Protein AF-0000000084918294 (afdb_homodimer)

Secondary structure (DSSP, 8-state):
---PEEEEEEEEE---TT----HHHHHHHHHHHHHHHHHHHHTT-EEEEEEEEEEEEEE-TT--EEES---BTTBEEEEEEEEEESSHHHHHHHHTT-HHHHTT-EEEEEEEE----/---PEEEEEEEEE---TT----HHHHHHHHHHHHHHHHHHHHTT-EEEEEEEEEEEEEE-TT--EEES---BTTBEEEEEEEEEESSHHHHHHHHTT-HHHHTT-EEEEEEEE----

Sequence (234 aa):
MKAELKFMMIFSFSPNPEYQPTKKEMEQMQQEWGSFIGNIAIKEKLDSTHQLGFDGKQIAPDLSIADGILVSENKTISGNMIVKANSLNEAVEMAKDSPILKMGGSVEVRNIIPMENMKAELKFMMIFSFSPNPEYQPTKKEMEQMQQEWGSFIGNIAIKEKLDSTHQLGFDGKQIAPDLSIADGILVSENKTISGNMIVKANSLNEAVEMAKDSPILKMGGSVEVRNIIPMEN

InterPro domains:
  IPR011008 Dimeric alpha-beta barrel [SSF54909] (5-116)

Nearest PDB structures (foldseek):
  1s7i-assembly1_A-2  TM=8.145E-01  e=5.705E-07  Pseudomonas aeruginosa
  3l7p-assembly1_E  TM=4.984E-01  e=3.582E-02  Streptococcus mutans
  2n2t-assembly1_A  TM=3.769E-01  e=5.479E-02  synthetic construct
  2xg8-assembly1_C  TM=4.432E-01  e=1.005E-01  Synechococcus elongatus PCC 7942 = FACHB-805
  2y9j-assembly1_Y  TM=4.856E-01  e=5.869E+00  Salmonella enterica subsp. enterica serovar Typhimurium

Foldseek 3Di:
DQPWFKKKKWKKDQDDPVDDDDPVRVVVLVVLQCVLQVVQVVVVFFDDKDFDDFWDWDQDPVRDIDTTFDADPNMGTGIMTMTTDPDQVRVVVSCVSHCSVVVVIDIDMGGDDDPDD/DQPWFKKKKWKKDQDDPVDDDDPVRVVVLCVLQCVLQVVQVVVVFFDDWDFDDFWDWDQDPVRDIDTTFDADPRMGTGIMTMTTDPDQVRVVVSCVSHCSVVVVIDIDMGGDDDDDD

Solvent-accessible surface area (backbone atoms only — not comparable to full-atom values): 12792 Å² total; per-residue (Å²): 127,80,79,69,40,52,32,36,40,39,34,33,33,61,84,53,92,86,61,72,79,48,74,69,56,49,52,50,48,50,51,46,47,48,50,49,53,44,58,38,41,76,71,68,23,54,73,48,74,48,40,44,50,78,52,27,33,33,35,41,47,86,68,48,74,45,84,38,64,70,70,56,94,68,24,29,72,45,33,39,34,35,33,49,26,89,40,70,66,54,46,48,59,60,53,73,66,40,58,51,28,81,73,64,10,32,38,39,38,30,36,50,49,79,75,80,129,126,82,79,68,40,52,32,37,38,39,34,31,31,60,82,52,91,86,60,73,79,48,74,67,54,47,52,51,50,50,49,48,48,48,50,48,52,46,58,39,41,76,70,69,24,55,74,47,73,48,39,45,50,75,53,27,34,32,34,42,50,87,66,48,74,43,84,38,64,71,70,58,95,67,24,30,74,46,32,39,34,34,32,49,27,89,40,72,65,55,46,48,59,59,54,71,64,41,56,49,28,80,72,63,10,34,38,38,36,30,39,50,50,80,75,81,127

pLDDT: mean 94.56, std 9.51, range [39.78, 98.94]

Structure (mmCIF, N/CA/C/O backbone):
data_AF-0000000084918294-model_v1
#
loop_
_entity.id
_entity.type
_entity.pdbx_description
1 polymer 'YCII-related protein'
#
loop_
_atom_site.group_PDB
_atom_site.id
_atom_site.type_symbol
_atom_site.label_atom_id
_atom_site.label_alt_id
_atom_site.label_comp_id
_atom_site.label_asym_id
_atom_site.label_entity_id
_atom_site.label_seq_id
_atom_site.pdbx_PDB_ins_code
_atom_site.Cartn_x
_atom_site.Cartn_y
_atom_site.Cartn_z
_atom_site.occupancy
_atom_site.B_iso_or_equiv
_atom_site.auth_seq_id
_atom_site.auth_comp_id
_atom_site.auth_asym_id
_atom_site.auth_atom_id
_atom_site.pdbx_PDB_model_num
ATOM 1 N N . MET A 1 1 ? 11.172 23.844 -13.43 1 39.84 1 MET A N 1
ATOM 2 C CA . MET A 1 1 ? 10.117 23.297 -12.586 1 39.84 1 MET A CA 1
ATOM 3 C C . MET A 1 1 ? 10.602 22.047 -11.859 1 39.84 1 MET A C 1
ATOM 5 O O . MET A 1 1 ? 11.164 21.141 -12.484 1 39.84 1 MET A O 1
ATOM 9 N N . LYS A 1 2 ? 11.016 22.172 -10.648 1 55.38 2 LYS A N 1
ATOM 10 C CA . LYS A 1 2 ? 11.68 21.062 -9.969 1 55.38 2 LYS A CA 1
ATOM 11 C C . LYS A 1 2 ? 10.859 19.781 -10.094 1 55.38 2 LYS A C 1
ATOM 13 O O . LYS A 1 2 ? 9.633 19.812 -10.07 1 55.38 2 LYS A O 1
ATOM 18 N N . ALA A 1 3 ? 11.227 18.812 -10.742 1 62.38 3 ALA A N 1
ATOM 19 C CA . ALA A 1 3 ? 10.547 17.547 -11 1 62.38 3 ALA A CA 1
ATOM 20 C C . ALA A 1 3 ? 9.875 17.016 -9.742 1 62.38 3 ALA A C 1
ATOM 22 O O . ALA A 1 3 ? 10.516 16.859 -8.695 1 62.38 3 ALA A O 1
ATOM 23 N N . GLU A 1 4 ? 8.5 17.234 -9.688 1 83.31 4 GLU A N 1
ATOM 24 C CA . GLU A 1 4 ? 7.789 16.766 -8.5 1 83.31 4 GLU A CA 1
ATOM 25 C C . GLU A 1 4 ? 7.973 15.273 -8.289 1 83.31 4 GLU A C 1
ATOM 27 O O . GLU A 1 4 ? 8.016 14.508 -9.258 1 83.31 4 GLU A O 1
ATOM 32 N N . LEU A 1 5 ? 8.445 14.914 -7.082 1 95.44 5 LEU A N 1
ATOM 33 C CA . LEU A 1 5 ? 8.609 13.531 -6.633 1 95.44 5 LEU A CA 1
ATOM 34 C C . LEU A 1 5 ? 7.277 12.938 -6.191 1 95.44 5 LEU A C 1
ATOM 36 O O . LEU A 1 5 ? 6.352 13.672 -5.84 1 95.44 5 LEU A O 1
ATOM 40 N N . LYS A 1 6 ? 7.199 11.711 -6.336 1 97.81 6 LYS A N 1
ATOM 41 C CA . LYS A 1 6 ? 6.004 11.031 -5.848 1 97.81 6 LYS A CA 1
ATOM 42 C C . LYS A 1 6 ? 6.289 10.297 -4.535 1 97.81 6 LYS A C 1
ATOM 44 O O . LYS A 1 6 ? 7.379 9.758 -4.348 1 97.81 6 LYS A O 1
ATOM 49 N N . PHE A 1 7 ? 5.32 10.312 -3.623 1 98.75 7 PHE A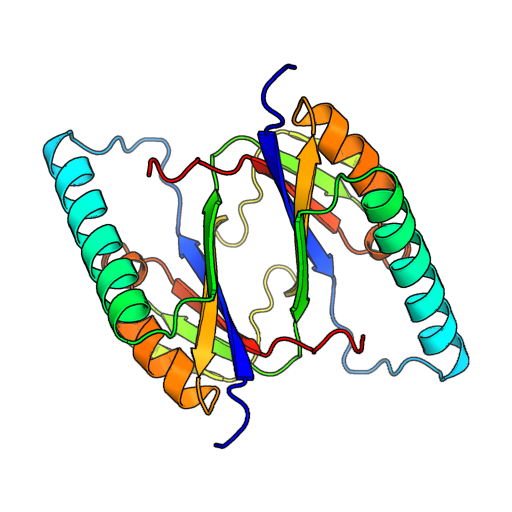 N 1
ATOM 50 C CA . PHE A 1 7 ? 5.367 9.625 -2.34 1 98.75 7 PHE A CA 1
ATOM 51 C C . PHE A 1 7 ? 4.09 8.812 -2.115 1 98.75 7 PHE A C 1
ATOM 53 O O . PHE A 1 7 ? 3.025 9.18 -2.615 1 98.75 7 PHE A O 1
ATOM 60 N N . MET A 1 8 ? 4.242 7.77 -1.397 1 98.94 8 MET A N 1
ATOM 61 C CA . MET A 1 8 ? 3.07 6.984 -1.021 1 98.94 8 MET A CA 1
ATOM 62 C C . MET A 1 8 ? 2.705 7.219 0.441 1 98.94 8 MET A C 1
ATOM 64 O O . MET A 1 8 ? 3.578 7.211 1.312 1 98.94 8 MET A O 1
ATOM 68 N N . MET A 1 9 ? 1.476 7.473 0.727 1 98.94 9 MET A N 1
ATOM 69 C CA . MET A 1 9 ? 0.879 7.398 2.059 1 98.94 9 MET A CA 1
ATOM 70 C C . MET A 1 9 ? 0.159 6.07 2.26 1 98.94 9 MET A C 1
ATOM 72 O O . MET A 1 9 ? -0.681 5.684 1.445 1 98.94 9 MET A O 1
ATOM 76 N N . ILE A 1 10 ? 0.533 5.363 3.234 1 98.88 10 ILE A N 1
ATOM 77 C CA . ILE A 1 10 ? -0.133 4.121 3.613 1 98.88 10 ILE A CA 1
ATOM 78 C C . ILE A 1 10 ? -0.959 4.344 4.879 1 98.88 10 ILE A C 1
ATOM 80 O O . ILE A 1 10 ? -0.426 4.762 5.91 1 98.88 10 ILE A O 1
ATOM 84 N N . PHE A 1 11 ? -2.238 4.09 4.809 1 98.75 11 PHE A N 1
ATOM 85 C CA . PHE A 1 11 ? -3.154 4.32 5.922 1 98.75 11 PHE A CA 1
ATOM 86 C C . PHE A 1 11 ? -3.459 3.018 6.648 1 98.75 11 PHE A C 1
ATOM 88 O O . PHE A 1 11 ? -3.844 2.025 6.027 1 98.75 11 PHE A O 1
ATOM 95 N N . SER A 1 12 ? -3.273 3.018 7.926 1 98.31 12 SER A N 1
ATOM 96 C CA . SER A 1 12 ? -3.553 1.836 8.734 1 98.31 12 SER A CA 1
ATOM 97 C C . SER A 1 12 ? -4.465 2.174 9.914 1 98.31 12 SER A C 1
ATOM 99 O O . SER A 1 12 ? -4.477 3.312 10.391 1 98.31 12 SER A O 1
ATOM 101 N N . PHE A 1 13 ? -5.207 1.206 10.359 1 96.81 13 PHE A N 1
ATOM 102 C CA . PHE A 1 13 ? -6.102 1.381 11.5 1 96.81 13 PHE A CA 1
ATOM 103 C C . PHE A 1 13 ? -6.352 0.052 12.203 1 96.81 13 PHE A C 1
ATOM 105 O O . PHE A 1 13 ? -5.965 -1.005 11.695 1 96.81 13 PHE A O 1
ATOM 112 N N . SER A 1 14 ? -6.902 0.131 13.375 1 96 14 SER A N 1
ATOM 113 C CA . SER A 1 14 ? -7.305 -1.052 14.125 1 96 14 SER A CA 1
ATOM 114 C C . SER A 1 14 ? -8.766 -1.41 13.852 1 96 14 SER A C 1
ATOM 116 O O . SER A 1 14 ? -9.672 -0.69 14.266 1 96 14 SER A O 1
ATOM 118 N N . PRO A 1 15 ? -8.914 -2.496 13.141 1 92.94 15 PRO A N 1
ATOM 119 C CA . PRO A 1 15 ? -10.305 -2.869 12.875 1 92.94 15 PRO A CA 1
ATOM 120 C C . PRO A 1 15 ? -11.047 -3.316 14.133 1 92.94 15 PRO A C 1
ATOM 122 O O . PRO A 1 15 ? -10.453 -3.947 15.008 1 92.94 15 PRO A O 1
ATOM 125 N N . ASN A 1 16 ? -12.273 -2.939 14.305 1 90.62 16 ASN A N 1
ATOM 126 C CA . ASN A 1 16 ? -13.164 -3.381 15.367 1 90.62 16 ASN A CA 1
ATOM 127 C C . ASN A 1 16 ? -14.414 -4.062 14.805 1 90.62 16 ASN A C 1
ATOM 129 O O . ASN A 1 16 ? -15.375 -3.395 14.422 1 90.62 16 ASN A O 1
ATOM 133 N N . PRO A 1 17 ? -14.398 -5.332 14.781 1 83.94 17 PRO A N 1
ATOM 134 C CA . PRO A 1 17 ? -15.508 -6.062 14.164 1 83.94 17 PRO A CA 1
ATOM 135 C C . PRO A 1 17 ? -16.828 -5.863 14.914 1 83.94 17 PRO A C 1
ATOM 137 O O . PRO A 1 17 ? -17.906 -6.098 14.352 1 83.94 17 PRO A O 1
ATOM 140 N N . GLU A 1 18 ? -16.734 -5.496 16.094 1 89.94 18 GLU A N 1
ATOM 141 C CA . GLU A 1 18 ? -17.938 -5.328 16.891 1 89.94 18 GLU A CA 1
ATOM 142 C C . GLU A 1 18 ? -18.562 -3.951 16.688 1 89.94 18 GLU A C 1
ATOM 144 O O . GLU A 1 18 ? -19.688 -3.697 17.125 1 89.94 18 GLU A O 1
ATOM 149 N N . TYR A 1 19 ? -17.781 -3.188 16.062 1 87.88 19 TYR A N 1
ATOM 150 C CA . TYR A 1 19 ? -18.266 -1.818 15.891 1 87.88 19 TYR A CA 1
ATOM 151 C C . TYR A 1 19 ? -18.797 -1.604 14.477 1 87.88 19 TYR A C 1
ATOM 153 O O . TYR A 1 19 ? -18.109 -1.871 13.492 1 87.88 19 TYR A O 1
ATOM 161 N N . GLN A 1 20 ? -20.047 -1.204 14.445 1 88.56 20 GLN A N 1
ATOM 162 C CA . GLN A 1 20 ? -20.656 -0.784 13.188 1 88.56 20 GLN A CA 1
ATOM 163 C C . GLN A 1 20 ? -20.984 0.707 13.203 1 88.56 20 GLN A C 1
ATOM 165 O O . GLN A 1 20 ? -21.781 1.162 14.016 1 88.56 20 GLN A O 1
ATOM 170 N N . PRO A 1 21 ? -20.266 1.334 12.328 1 89.75 21 PRO A N 1
ATOM 171 C CA . PRO A 1 21 ? -20.562 2.768 12.328 1 89.75 21 PRO A CA 1
ATOM 172 C C . PRO A 1 21 ? -22.016 3.064 11.992 1 89.75 21 PRO A C 1
ATOM 174 O O . PRO A 1 21 ? -22.641 2.338 11.211 1 89.75 21 PRO A O 1
ATOM 177 N N . THR A 1 22 ? -22.516 4.164 12.602 1 93.75 22 THR A N 1
ATOM 178 C CA . THR A 1 22 ? -23.859 4.645 12.281 1 93.75 22 THR A CA 1
ATOM 179 C C . THR A 1 22 ? -23.875 5.332 10.914 1 93.75 22 THR A C 1
ATOM 181 O O . THR A 1 22 ? -22.828 5.629 10.352 1 93.75 22 THR A O 1
ATOM 184 N N . LYS A 1 23 ? -25.109 5.5 10.383 1 95.12 23 LYS A N 1
ATOM 185 C CA . LYS A 1 23 ? -25.25 6.23 9.133 1 95.12 23 LYS A CA 1
ATOM 186 C C . LYS A 1 23 ? -24.641 7.625 9.227 1 95.12 23 LYS A C 1
ATOM 188 O O . LYS A 1 23 ? -23.984 8.086 8.297 1 95.12 23 LYS A O 1
ATOM 193 N N . LYS A 1 24 ? -24.844 8.258 10.352 1 96.19 24 LYS A N 1
ATOM 194 C CA . LYS A 1 24 ? -24.297 9.594 10.578 1 96.19 24 LYS A CA 1
ATOM 195 C C . LYS A 1 24 ? -22.766 9.57 10.57 1 96.19 24 LYS A C 1
ATOM 197 O O . LYS A 1 24 ? -22.125 10.453 9.984 1 96.19 24 LYS A O 1
ATOM 202 N N . GLU A 1 25 ? -22.172 8.594 11.266 1 92.75 25 GLU A N 1
ATOM 203 C CA . GLU A 1 25 ? -20.719 8.453 11.312 1 92.75 25 GLU A CA 1
ATOM 204 C C . GLU A 1 25 ? -20.141 8.172 9.922 1 92.75 25 GLU A C 1
ATOM 206 O O . GLU A 1 25 ? -19.078 8.703 9.57 1 92.75 25 GLU A O 1
ATOM 211 N N . MET A 1 26 ? -20.875 7.367 9.234 1 93.19 26 MET A N 1
ATOM 212 C CA . MET A 1 26 ? -20.438 7.043 7.879 1 93.19 26 MET A CA 1
ATOM 213 C C . MET A 1 26 ? -20.453 8.281 6.996 1 93.19 26 MET A C 1
ATOM 215 O O . MET A 1 26 ? -19.516 8.508 6.223 1 93.19 26 MET A O 1
ATOM 219 N N . GLU A 1 27 ? -21.438 9.055 7.035 1 95.12 27 GLU A N 1
ATOM 220 C CA . GLU A 1 27 ? -21.531 10.297 6.273 1 95.12 27 GLU A CA 1
ATOM 221 C C . GLU A 1 27 ? -20.406 11.266 6.652 1 95.12 27 GLU A C 1
ATOM 223 O O . GLU A 1 27 ? -19.812 11.898 5.781 1 95.12 27 GLU A O 1
ATOM 228 N N . GLN A 1 28 ? -20.172 11.375 7.906 1 95.19 28 GLN A N 1
ATOM 229 C CA . GLN A 1 28 ? -19.109 12.258 8.383 1 95.19 28 GLN A CA 1
ATOM 230 C C . GLN A 1 28 ? -17.75 11.812 7.863 1 95.19 28 GLN A C 1
ATOM 232 O O . GLN A 1 28 ? -16.938 12.641 7.441 1 95.19 28 GLN A O 1
ATOM 237 N N . MET A 1 29 ? -17.547 10.531 7.945 1 94 29 MET A N 1
ATOM 238 C CA . MET A 1 29 ? -16.281 9.992 7.453 1 94 29 MET A CA 1
ATOM 239 C C . MET A 1 29 ? -16.125 10.258 5.961 1 94 29 MET A C 1
ATOM 241 O O . MET A 1 29 ? -15.039 10.648 5.508 1 94 29 MET A O 1
ATOM 245 N N . GLN A 1 30 ? -17.188 10.008 5.262 1 94.44 30 GLN A N 1
ATOM 246 C CA . GLN A 1 30 ? -17.156 10.273 3.826 1 94.44 30 GLN A CA 1
ATOM 247 C C . GLN A 1 30 ? -16.797 11.734 3.543 1 94.44 30 GLN A C 1
ATOM 249 O O . GLN A 1 30 ? -16 12.023 2.656 1 94.44 30 GLN A O 1
ATOM 254 N N . GLN A 1 31 ? -17.406 12.625 4.238 1 96.38 31 GLN A N 1
ATOM 255 C CA . GLN A 1 31 ? -17.141 14.055 4.059 1 96.38 31 GLN A CA 1
ATOM 256 C C . GLN A 1 31 ? -15.695 14.398 4.391 1 96.38 31 GLN A C 1
ATOM 258 O O . GLN A 1 31 ? -15.055 15.156 3.664 1 96.38 31 GLN A O 1
ATOM 263 N N . GLU A 1 32 ? -15.18 13.867 5.484 1 97.25 32 GLU A N 1
ATOM 264 C CA . GLU A 1 32 ? -13.812 14.148 5.91 1 97.25 32 GLU A CA 1
ATOM 265 C C . GLU A 1 32 ? -12.805 13.648 4.879 1 97.25 32 GLU A C 1
ATOM 267 O O . GLU A 1 32 ? -11.891 14.383 4.496 1 97.25 32 GLU A O 1
ATOM 272 N N . TRP A 1 33 ? -12.992 12.43 4.457 1 97.44 33 TRP A N 1
ATOM 273 C CA . TR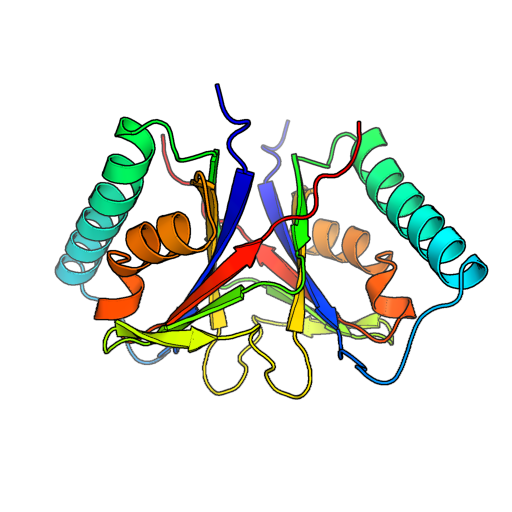P A 1 33 ? -12.086 11.883 3.447 1 97.44 33 TRP A CA 1
ATOM 274 C C . TRP A 1 33 ? -12.242 12.625 2.121 1 97.44 33 TRP A C 1
ATOM 276 O O . TRP A 1 33 ? -11.258 12.883 1.426 1 97.44 33 TRP A O 1
ATOM 286 N N . GLY A 1 34 ? -13.469 12.859 1.745 1 97.25 34 GLY A N 1
ATOM 287 C CA . GLY A 1 34 ? -13.711 13.648 0.547 1 97.25 34 GLY A CA 1
ATOM 288 C C . GLY A 1 34 ? -13 14.984 0.564 1 97.25 34 GLY A C 1
ATOM 289 O O . GLY A 1 34 ? -12.406 15.391 -0.435 1 97.25 34 GLY A O 1
ATOM 290 N N . SER A 1 35 ? -13.156 15.711 1.637 1 97.94 35 SER A N 1
ATOM 291 C CA . SER A 1 35 ? -12.5 17 1.79 1 97.94 35 SER A CA 1
ATOM 292 C C . SER A 1 35 ? -10.977 16.859 1.713 1 97.94 35 SER A C 1
ATOM 294 O O . SER A 1 35 ? -10.312 17.641 1.024 1 97.94 35 SER A O 1
ATOM 296 N N . PHE A 1 36 ? -10.445 15.906 2.41 1 98.5 36 PHE A N 1
ATOM 297 C CA . PHE A 1 36 ? -9.008 15.664 2.426 1 98.5 36 PHE A CA 1
ATOM 298 C C . PHE A 1 36 ? -8.484 15.398 1.018 1 98.5 36 PHE A C 1
ATOM 300 O O . PHE A 1 36 ? -7.559 16.062 0.556 1 98.5 36 PHE A O 1
ATOM 307 N N . ILE A 1 37 ? -9.102 14.453 0.324 1 98.12 37 ILE A N 1
ATOM 308 C CA . ILE A 1 37 ? -8.695 14.078 -1.024 1 98.12 37 ILE A CA 1
ATOM 309 C C . ILE A 1 37 ? -8.898 15.258 -1.974 1 98.12 37 ILE A C 1
ATOM 311 O O . ILE A 1 37 ? -8.039 15.547 -2.809 1 98.12 37 ILE A O 1
ATOM 315 N N . GLY A 1 38 ? -10.055 15.859 -1.82 1 97.81 38 GLY A N 1
ATOM 316 C CA . GLY A 1 38 ? -10.336 17.031 -2.639 1 97.81 38 GLY A CA 1
ATOM 317 C C . GLY A 1 38 ? -9.305 18.125 -2.492 1 97.81 38 GLY A C 1
ATOM 318 O O . GLY A 1 38 ? -8.898 18.734 -3.482 1 97.81 38 GLY A O 1
ATOM 319 N N . ASN A 1 39 ? -8.898 18.453 -1.301 1 98.25 39 ASN A N 1
ATOM 320 C CA . ASN A 1 39 ? -7.902 19.484 -1.039 1 98.25 39 ASN A CA 1
ATOM 321 C C . ASN A 1 39 ? -6.574 19.172 -1.717 1 98.25 39 ASN A C 1
ATOM 323 O O . ASN A 1 39 ? -5.902 20.062 -2.232 1 98.25 39 ASN A O 1
ATOM 327 N N . ILE A 1 40 ? -6.168 17.922 -1.701 1 98.31 40 ILE A N 1
ATOM 328 C CA . ILE A 1 40 ? -4.93 17.516 -2.357 1 98.31 40 ILE A CA 1
ATOM 329 C C . ILE A 1 40 ? -5.094 17.609 -3.871 1 98.31 40 ILE A C 1
ATOM 331 O O . ILE A 1 40 ? -4.184 18.062 -4.574 1 98.31 40 ILE A O 1
ATOM 335 N N . ALA A 1 41 ? -6.211 17.219 -4.34 1 97.88 41 ALA A N 1
ATOM 336 C CA . ALA A 1 41 ? -6.484 17.219 -5.777 1 97.88 41 ALA A CA 1
ATOM 337 C C . ALA A 1 41 ? -6.516 18.641 -6.332 1 97.88 41 ALA A C 1
ATOM 339 O O . ALA A 1 41 ? -5.984 18.906 -7.414 1 97.88 41 ALA A O 1
ATOM 340 N N . ILE A 1 42 ? -7.156 19.562 -5.645 1 97.75 42 ILE A N 1
ATOM 341 C CA . ILE A 1 42 ? -7.289 20.938 -6.105 1 97.75 42 ILE A CA 1
ATOM 342 C C . ILE A 1 42 ? -5.91 21.578 -6.234 1 97.75 42 ILE A C 1
ATOM 344 O O . ILE A 1 42 ? -5.684 22.406 -7.121 1 97.75 42 ILE A O 1
ATOM 348 N N . LYS A 1 43 ? -4.973 21.156 -5.422 1 97.62 43 LYS A N 1
ATOM 349 C CA . LYS A 1 43 ? -3.598 21.641 -5.477 1 97.62 43 LYS A CA 1
ATOM 350 C C . LYS A 1 43 ? -2.799 20.906 -6.555 1 97.62 43 LYS A C 1
ATOM 352 O O . LYS A 1 43 ? -1.594 21.125 -6.695 1 97.62 43 LYS A O 1
ATOM 357 N N . GLU A 1 44 ? -3.453 19.938 -7.223 1 97.5 44 GLU A N 1
ATOM 358 C CA . GLU A 1 44 ? -2.869 19.156 -8.305 1 97.5 44 GLU A CA 1
ATOM 359 C C . GLU A 1 44 ? -1.742 18.266 -7.785 1 97.5 44 GLU A C 1
ATOM 361 O O . GLU A 1 44 ? -0.749 18.047 -8.484 1 97.5 44 GLU A O 1
ATOM 366 N N . LYS A 1 45 ? -1.933 17.828 -6.605 1 98.25 45 LYS A N 1
ATOM 367 C CA . LYS A 1 45 ? -0.878 17.016 -5.996 1 98.25 45 LYS A CA 1
ATOM 368 C C . LYS A 1 45 ? -1.32 15.57 -5.824 1 98.25 45 LYS A C 1
ATOM 370 O O . LYS A 1 45 ? -0.56 14.742 -5.324 1 98.25 45 LYS A O 1
ATOM 375 N N . LEU A 1 46 ? -2.51 15.266 -6.18 1 98.44 46 LEU A N 1
ATOM 376 C CA . LEU A 1 46 ? -2.996 13.891 -6.098 1 98.44 46 LEU A CA 1
ATOM 377 C C . LEU A 1 46 ? -2.658 13.117 -7.367 1 98.44 46 LEU A C 1
ATOM 379 O O . LEU A 1 46 ? -3.014 13.547 -8.469 1 98.44 46 LEU A O 1
ATOM 383 N N . ASP A 1 47 ? -1.933 12.062 -7.219 1 97.44 47 ASP A N 1
ATOM 384 C CA . ASP A 1 47 ? -1.683 11.18 -8.359 1 97.44 47 ASP A CA 1
ATOM 385 C C . ASP A 1 47 ? -2.721 10.062 -8.422 1 97.44 47 ASP A C 1
ATOM 387 O O . ASP A 1 47 ? -3.344 9.844 -9.469 1 97.44 47 ASP A O 1
ATOM 391 N N . SER A 1 48 ? -2.928 9.375 -7.324 1 97.25 48 SER A N 1
ATOM 392 C CA . SER A 1 48 ? -3.932 8.32 -7.242 1 97.25 48 SER A CA 1
ATOM 393 C C . SER A 1 48 ? -4.25 7.977 -5.793 1 97.25 48 SER A C 1
ATOM 395 O O . SER A 1 48 ? -3.496 8.328 -4.883 1 97.25 48 SER A O 1
ATOM 397 N N . THR A 1 49 ? -5.371 7.402 -5.59 1 98.19 49 THR A N 1
ATOM 398 C CA . THR A 1 49 ? -5.723 6.922 -4.262 1 98.19 49 THR A CA 1
ATOM 399 C C . THR A 1 49 ? -6.609 5.684 -4.348 1 98.19 49 THR A C 1
ATOM 401 O O . THR A 1 49 ? -7.398 5.543 -5.289 1 98.19 49 THR A O 1
ATOM 404 N N . HIS A 1 50 ? -6.441 4.777 -3.416 1 97.75 50 HIS A N 1
ATOM 405 C CA . HIS A 1 50 ? -7.168 3.516 -3.391 1 97.75 50 HIS A CA 1
ATOM 406 C C . HIS A 1 50 ? -7.68 3.203 -1.987 1 97.75 50 HIS A C 1
ATOM 408 O O . HIS A 1 50 ? -6.941 3.338 -1.009 1 97.75 50 HIS A O 1
ATOM 414 N N . GLN A 1 51 ? -8.898 2.877 -1.917 1 97.31 51 GLN A N 1
ATOM 415 C CA . GLN A 1 51 ? -9.492 2.342 -0.696 1 97.31 51 GLN A CA 1
ATOM 416 C C . GLN A 1 51 ? -9.617 0.822 -0.766 1 97.31 51 GLN A C 1
ATOM 418 O O . GLN A 1 51 ? -10.109 0.279 -1.757 1 97.31 51 GLN A O 1
ATOM 423 N N . LEU A 1 52 ? -9.164 0.127 0.302 1 97.81 52 LEU A N 1
ATOM 424 C CA . LEU A 1 52 ? -9.203 -1.331 0.309 1 97.81 52 LEU A CA 1
ATOM 425 C C . LEU A 1 52 ? -10.461 -1.836 1.019 1 97.81 52 LEU A C 1
ATOM 427 O O . LEU A 1 52 ? -10.883 -1.263 2.025 1 97.81 52 LEU A O 1
ATOM 431 N N . GLY A 1 53 ? -11.047 -2.869 0.422 1 95.62 53 GLY A N 1
ATOM 432 C CA . GLY A 1 53 ? -12.117 -3.578 1.106 1 95.62 53 GLY A CA 1
ATOM 433 C C . GLY A 1 53 ? -11.609 -4.602 2.105 1 95.62 53 GLY A C 1
ATOM 434 O O . GLY A 1 53 ? -10.422 -4.633 2.42 1 95.62 53 GLY A O 1
ATOM 435 N N . PHE A 1 54 ? -12.508 -5.402 2.605 1 94.5 54 PHE A N 1
ATOM 436 C CA . PHE A 1 54 ? -12.148 -6.344 3.656 1 94.5 54 PHE A CA 1
ATOM 437 C C . PHE A 1 54 ? -11.992 -7.75 3.09 1 94.5 54 PHE A C 1
ATOM 439 O O . PHE A 1 54 ? -11.672 -8.688 3.824 1 94.5 54 PHE A O 1
ATOM 446 N N . ASP A 1 55 ? -12.156 -7.902 1.858 1 96.38 55 ASP A N 1
ATOM 447 C CA . ASP A 1 55 ? -11.836 -9.172 1.208 1 96.38 55 ASP A CA 1
ATOM 448 C C . ASP A 1 55 ? -10.359 -9.234 0.827 1 96.38 55 ASP A C 1
ATOM 450 O O . ASP A 1 55 ? -9.828 -8.297 0.234 1 96.38 55 ASP A O 1
ATOM 454 N N . GLY A 1 56 ? -9.758 -10.344 1.24 1 98.19 56 GLY A N 1
ATOM 455 C CA . GLY A 1 56 ? -8.344 -10.461 0.951 1 98.19 56 GLY A CA 1
ATOM 456 C C . GLY A 1 56 ? -7.801 -11.867 1.162 1 98.19 56 GLY A C 1
ATOM 457 O O . GLY A 1 56 ? -8.477 -12.719 1.739 1 98.19 56 GLY A O 1
ATOM 458 N N . LYS A 1 57 ? -6.668 -12.133 0.59 1 98.75 57 LYS A N 1
ATOM 459 C CA . LYS A 1 57 ? -5.875 -13.344 0.746 1 98.75 57 LYS A CA 1
ATOM 460 C C . LYS A 1 57 ? -4.418 -13.008 1.067 1 98.75 57 LYS A C 1
ATOM 462 O O . LYS A 1 57 ? -3.91 -11.969 0.658 1 98.75 57 LYS A O 1
ATOM 467 N N . GLN A 1 58 ? -3.842 -13.859 1.751 1 98.69 58 GLN A N 1
ATOM 468 C CA . GLN A 1 58 ? -2.42 -13.758 2.059 1 98.69 58 GLN A CA 1
ATOM 469 C C . GLN A 1 58 ? -1.645 -14.938 1.486 1 98.69 58 GLN A C 1
ATOM 471 O O . GLN A 1 58 ? -2.023 -16.094 1.693 1 98.69 58 GLN A O 1
ATOM 476 N N . ILE A 1 59 ? -0.621 -14.664 0.831 1 98.81 59 ILE A N 1
ATOM 477 C CA . ILE A 1 59 ? 0.221 -15.695 0.235 1 98.81 59 ILE A CA 1
ATOM 478 C C . ILE A 1 59 ? 1.584 -15.711 0.923 1 98.81 59 ILE A C 1
ATOM 480 O O . ILE A 1 59 ? 2.273 -14.688 0.971 1 98.81 59 ILE A O 1
ATOM 484 N N . ALA A 1 60 ? 1.915 -16.844 1.398 1 98.12 60 ALA A N 1
ATOM 485 C CA . ALA A 1 60 ? 3.188 -17.031 2.092 1 98.12 60 ALA A CA 1
ATOM 486 C C . ALA A 1 60 ? 4.266 -17.516 1.134 1 98.12 60 ALA A C 1
ATOM 488 O O . ALA A 1 60 ? 3.971 -17.891 -0.007 1 98.12 60 ALA A O 1
ATOM 489 N N . PRO A 1 61 ? 5.496 -17.516 1.563 1 97.19 61 PRO A N 1
ATOM 490 C CA . PRO A 1 61 ? 6.598 -17.922 0.694 1 97.19 61 PRO A CA 1
ATOM 491 C C . PRO A 1 61 ? 6.457 -19.375 0.208 1 97.19 61 PRO A C 1
ATOM 493 O O . PRO A 1 61 ? 6.926 -19.703 -0.882 1 97.19 61 PRO A O 1
ATOM 496 N N . ASP A 1 62 ? 5.812 -20.219 0.967 1 97.38 62 ASP A N 1
ATOM 497 C CA . ASP A 1 62 ? 5.645 -21.609 0.574 1 97.38 62 ASP A CA 1
ATOM 498 C C . ASP A 1 62 ? 4.398 -21.781 -0.292 1 97.38 62 ASP A C 1
ATOM 500 O O . ASP A 1 62 ? 3.93 -22.906 -0.489 1 97.38 62 ASP A O 1
ATOM 504 N N . LEU A 1 63 ? 3.773 -20.688 -0.678 1 96.75 63 LEU A N 1
ATOM 505 C CA . LEU A 1 63 ? 2.643 -20.594 -1.595 1 96.75 63 LEU A CA 1
ATOM 506 C C . LEU A 1 63 ? 1.349 -21.016 -0.907 1 96.75 63 LEU A C 1
ATOM 508 O O . LEU A 1 63 ? 0.307 -21.141 -1.556 1 96.75 63 LEU A O 1
ATOM 512 N N . SER A 1 64 ? 1.438 -21.219 0.408 1 98.12 64 SER A N 1
ATOM 513 C CA . SER A 1 64 ? 0.171 -21.391 1.111 1 98.12 64 SER A CA 1
ATOM 514 C C . SER A 1 64 ? -0.654 -20.109 1.082 1 98.12 64 SER A C 1
ATOM 516 O O . SER A 1 64 ? -0.104 -19 1.155 1 98.12 64 SER A O 1
ATOM 518 N N . ILE A 1 65 ? -1.951 -20.297 1.046 1 98.25 65 ILE A N 1
ATOM 519 C CA . ILE A 1 65 ? -2.861 -19.172 0.934 1 98.25 65 ILE A CA 1
ATOM 520 C C . ILE A 1 65 ? -3.811 -19.141 2.129 1 98.25 65 ILE A C 1
ATOM 522 O O . ILE A 1 65 ? -4.461 -20.156 2.428 1 98.25 65 ILE A O 1
ATOM 526 N N . ALA A 1 66 ? -3.811 -18.062 2.855 1 98.06 66 ALA A N 1
ATOM 527 C CA . ALA A 1 66 ? -4.75 -17.859 3.955 1 98.06 66 ALA A CA 1
ATOM 528 C C . ALA A 1 66 ? -5.855 -16.891 3.561 1 98.06 66 ALA A C 1
ATOM 530 O O . ALA A 1 66 ? -5.609 -15.922 2.836 1 98.06 66 ALA A O 1
ATOM 531 N N . ASP A 1 67 ? -7.035 -17.125 4.094 1 97.62 67 ASP A N 1
ATOM 532 C CA . ASP A 1 67 ? -8.164 -16.234 3.84 1 97.62 67 ASP A CA 1
ATOM 533 C C . ASP A 1 67 ? -8.117 -15.016 4.758 1 97.62 67 ASP A C 1
ATOM 535 O O . ASP A 1 67 ? -7.629 -15.109 5.891 1 97.62 67 ASP A O 1
ATOM 539 N N . GLY A 1 68 ? -8.695 -13.867 4.184 1 96.81 68 GLY A N 1
ATOM 540 C CA . GLY A 1 68 ? -8.891 -12.695 5.02 1 96.81 68 GLY A CA 1
ATOM 541 C C . GLY A 1 68 ? -7.805 -11.648 4.848 1 96.81 68 GLY A C 1
ATOM 542 O O . GLY A 1 68 ? -6.871 -11.844 4.062 1 96.81 68 GLY A O 1
ATOM 543 N N . ILE A 1 69 ? -7.91 -10.609 5.57 1 96.06 69 ILE A N 1
ATOM 544 C CA . ILE A 1 69 ? -6.953 -9.508 5.516 1 96.06 69 ILE A CA 1
ATOM 545 C C . ILE A 1 69 ? -5.852 -9.727 6.547 1 96.06 69 ILE A C 1
ATOM 547 O O . ILE A 1 69 ? -6.051 -10.438 7.535 1 96.06 69 ILE A O 1
ATOM 551 N N . LEU A 1 70 ? -4.738 -9.133 6.367 1 96.75 70 LEU A N 1
ATOM 552 C CA . LEU A 1 70 ? -3.646 -9.18 7.332 1 96.75 70 LEU A CA 1
ATOM 553 C C . LEU A 1 70 ? -3.893 -8.211 8.484 1 96.75 70 LEU A C 1
ATOM 555 O O . LEU A 1 70 ? -4.191 -7.035 8.25 1 96.75 70 LEU A O 1
ATOM 559 N N . VAL A 1 71 ? -3.859 -8.711 9.68 1 95.44 71 VAL A N 1
ATOM 560 C CA . VAL A 1 71 ? -3.854 -7.883 10.883 1 95.44 71 VAL A CA 1
ATOM 561 C C . VAL A 1 71 ? -2.553 -8.102 11.648 1 95.44 71 VAL A C 1
ATOM 563 O O . VAL A 1 71 ? -2.268 -9.211 12.102 1 95.44 71 VAL A O 1
ATOM 566 N N . SER A 1 72 ? -1.747 -7.094 11.656 1 94 72 SER A N 1
ATOM 567 C CA . SER A 1 72 ? -0.464 -7.105 12.352 1 94 72 SER A CA 1
ATOM 568 C C . SER A 1 72 ? -0.404 -6.02 13.414 1 94 72 SER A C 1
ATOM 570 O O . SER A 1 72 ? -0.64 -4.844 13.133 1 94 72 SER A O 1
ATOM 572 N N . GLU A 1 73 ? -0.062 -6.344 14.664 1 93.5 73 GLU A N 1
ATOM 573 C CA . GLU A 1 73 ? -0.057 -5.414 15.789 1 93.5 73 GLU A CA 1
ATOM 574 C C . GLU A 1 73 ? -1.387 -4.676 15.898 1 93.5 73 GLU A C 1
ATOM 576 O O . GLU A 1 73 ? -1.412 -3.449 16.031 1 93.5 73 GLU A O 1
ATOM 581 N N . ASN A 1 74 ? -2.443 -5.457 15.68 1 93.19 74 ASN A N 1
ATOM 582 C CA . ASN A 1 74 ? -3.83 -5.02 15.812 1 93.19 74 ASN A CA 1
ATOM 583 C C . ASN A 1 74 ? -4.188 -3.973 14.758 1 93.19 74 ASN A C 1
ATOM 585 O O . ASN A 1 74 ? -5.141 -3.213 14.93 1 93.19 74 ASN A O 1
ATOM 589 N N . LYS A 1 75 ? -3.428 -3.896 13.68 1 96.56 75 LYS A N 1
ATOM 590 C CA . LYS A 1 75 ? -3.709 -2.922 12.625 1 96.56 75 LYS A CA 1
ATOM 591 C C . LYS A 1 75 ? -3.785 -3.596 11.258 1 96.56 75 LYS A C 1
ATOM 593 O O . LYS A 1 75 ? -3.186 -4.652 11.047 1 96.56 75 LYS A O 1
ATOM 598 N N . THR A 1 76 ? -4.512 -2.994 10.391 1 97.56 76 THR A N 1
ATOM 599 C CA . THR A 1 76 ? -4.562 -3.383 8.984 1 97.56 76 THR A CA 1
ATOM 600 C C . THR A 1 76 ? -4.539 -2.152 8.078 1 97.56 76 THR A C 1
ATOM 602 O O . THR A 1 76 ? -4.809 -1.037 8.539 1 97.56 76 THR A O 1
ATOM 605 N N . ILE A 1 77 ? -4.168 -2.379 6.805 1 98.31 77 ILE A N 1
ATOM 606 C CA . ILE A 1 77 ? -4.098 -1.285 5.84 1 98.31 77 ILE A CA 1
ATOM 607 C C . ILE A 1 77 ? -5.492 -0.986 5.297 1 98.31 77 ILE A C 1
ATOM 609 O O . ILE A 1 77 ? -6.211 -1.897 4.883 1 98.31 77 ILE A O 1
ATOM 613 N N . SER A 1 78 ? -5.867 0.261 5.32 1 97.56 78 SER A N 1
ATOM 614 C CA . SER A 1 78 ? -7.172 0.681 4.816 1 97.56 78 SER A CA 1
ATOM 615 C C . SER A 1 78 ? -7.086 1.113 3.357 1 97.56 78 SER A C 1
ATOM 617 O O . SER A 1 78 ? -8.094 1.146 2.652 1 97.56 78 SER A O 1
ATOM 619 N N . GLY A 1 79 ? -5.918 1.556 2.93 1 98.19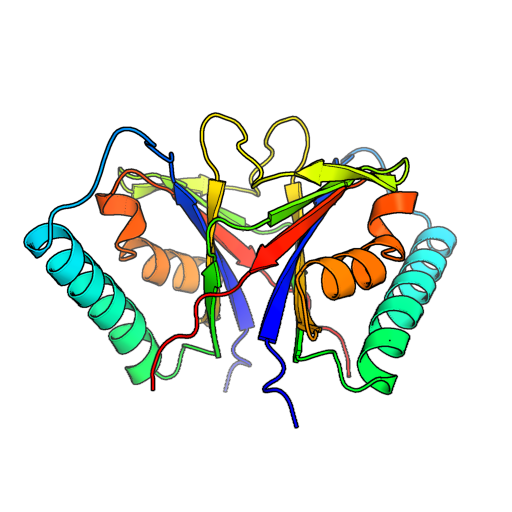 79 GLY A N 1
ATOM 620 C CA . GLY A 1 79 ? -5.668 2.084 1.598 1 98.19 79 GLY A CA 1
ATOM 621 C C . GLY A 1 79 ? -4.359 2.842 1.493 1 98.19 79 GLY A C 1
ATOM 622 O O . GLY A 1 79 ? -3.492 2.717 2.361 1 98.19 79 GLY A O 1
ATOM 623 N N . ASN A 1 80 ? -4.281 3.445 0.348 1 98.81 80 ASN A N 1
ATOM 624 C CA . ASN A 1 80 ? -3.082 4.246 0.127 1 98.81 80 ASN A CA 1
ATOM 625 C C . ASN A 1 80 ? -3.359 5.43 -0.797 1 98.81 80 ASN A C 1
ATOM 627 O O . ASN A 1 80 ? -4.469 5.566 -1.319 1 98.81 80 ASN A O 1
ATOM 631 N N . MET A 1 81 ? -2.398 6.289 -0.895 1 98.75 81 MET A N 1
ATOM 632 C CA . MET A 1 81 ? -2.443 7.473 -1.749 1 98.75 81 MET A CA 1
ATOM 633 C C . MET A 1 81 ? -1.058 7.809 -2.287 1 98.75 81 MET A C 1
ATOM 635 O O . MET A 1 81 ? -0.068 7.73 -1.557 1 98.75 81 MET A O 1
ATOM 639 N N . ILE A 1 82 ? -1.05 8.109 -3.551 1 98.56 82 ILE A N 1
ATOM 640 C CA . ILE A 1 82 ? 0.166 8.641 -4.152 1 98.56 82 ILE A CA 1
ATOM 641 C C . ILE A 1 82 ? 0.034 10.156 -4.32 1 98.56 82 ILE A C 1
ATOM 643 O O . ILE A 1 82 ? -0.918 10.633 -4.938 1 98.56 82 ILE A O 1
ATOM 647 N N . VAL A 1 83 ? 0.962 10.867 -3.811 1 98.62 83 VAL A N 1
ATOM 648 C CA . VAL A 1 83 ? 0.93 12.328 -3.904 1 98.62 83 VAL A CA 1
ATOM 649 C C . VAL A 1 83 ? 2.227 12.828 -4.535 1 98.62 83 VAL A C 1
ATOM 651 O O . VAL A 1 83 ? 3.26 12.164 -4.469 1 98.62 83 VAL A O 1
ATOM 654 N N . LYS A 1 84 ? 2.107 13.953 -5.133 1 98.19 84 LYS A N 1
ATOM 655 C CA . LYS A 1 84 ? 3.264 14.688 -5.633 1 98.19 84 LYS A CA 1
ATOM 656 C C . LYS A 1 84 ? 3.713 15.75 -4.629 1 98.19 84 LYS A C 1
ATOM 658 O O . LYS A 1 84 ? 2.885 16.453 -4.043 1 98.19 84 LYS A O 1
ATOM 663 N N . ALA A 1 85 ? 4.977 15.812 -4.34 1 98.12 85 ALA A N 1
ATOM 664 C CA . ALA A 1 85 ? 5.543 16.781 -3.41 1 98.12 85 ALA A CA 1
ATOM 665 C C . ALA A 1 85 ? 7.008 17.062 -3.732 1 98.12 85 ALA A C 1
ATOM 667 O O . ALA A 1 85 ? 7.668 16.266 -4.398 1 98.12 85 ALA A O 1
ATOM 668 N N . ASN A 1 86 ? 7.496 18.172 -3.211 1 97.31 86 ASN A N 1
ATOM 669 C CA . ASN A 1 86 ? 8.883 18.547 -3.453 1 97.31 86 ASN A CA 1
ATOM 670 C C . ASN A 1 86 ? 9.836 17.859 -2.473 1 97.31 86 ASN A C 1
ATOM 672 O O . ASN A 1 86 ? 11.055 17.891 -2.654 1 97.31 86 ASN A O 1
ATOM 676 N N . SER A 1 87 ? 9.273 17.266 -1.435 1 97.31 87 SER A N 1
ATOM 677 C CA . SER A 1 87 ? 10.07 16.594 -0.416 1 97.31 87 SER A CA 1
ATOM 678 C C . SER A 1 87 ? 9.219 15.633 0.408 1 97.31 87 SER A C 1
ATOM 680 O O . SER A 1 87 ? 7.988 15.734 0.411 1 97.31 87 SER A O 1
ATOM 682 N N . LEU A 1 88 ? 9.914 14.758 1.064 1 98 88 LEU A N 1
ATOM 683 C CA . LEU A 1 88 ? 9.242 13.891 2.02 1 98 88 LEU A CA 1
ATOM 684 C C . LEU A 1 88 ? 8.523 14.703 3.088 1 98 88 LEU A C 1
ATOM 686 O O . LEU A 1 88 ? 7.395 14.375 3.473 1 98 88 LEU A O 1
ATOM 690 N N . ASN A 1 89 ? 9.156 15.797 3.516 1 97.56 89 ASN A N 1
ATOM 691 C CA . ASN A 1 89 ? 8.555 16.641 4.539 1 97.56 89 ASN A CA 1
ATOM 692 C C . ASN A 1 89 ? 7.242 17.266 4.062 1 97.56 89 ASN A C 1
ATOM 694 O O . ASN A 1 89 ? 6.281 17.344 4.832 1 97.56 89 ASN A O 1
ATOM 698 N N . GLU A 1 90 ? 7.223 17.703 2.834 1 98.06 90 GLU A N 1
ATOM 699 C CA . GLU A 1 90 ? 5.984 18.266 2.301 1 98.06 90 GLU A CA 1
ATOM 700 C C . GLU A 1 90 ? 4.875 17.219 2.27 1 98.06 90 GLU A C 1
ATOM 702 O O . GLU A 1 90 ? 3.729 17.516 2.607 1 98.06 90 GLU A O 1
ATOM 707 N N . ALA A 1 91 ? 5.184 16 1.831 1 98.62 91 ALA A N 1
ATOM 708 C CA . ALA A 1 91 ? 4.211 14.914 1.816 1 98.62 91 ALA A CA 1
ATOM 709 C C . ALA A 1 91 ? 3.703 14.617 3.223 1 98.62 91 ALA A C 1
ATOM 711 O O . ALA A 1 91 ? 2.51 14.367 3.42 1 98.62 91 ALA A O 1
ATOM 712 N N . VAL A 1 92 ? 4.633 14.641 4.164 1 98.69 92 VAL A N 1
ATOM 713 C CA . VAL A 1 92 ? 4.277 14.398 5.559 1 98.69 92 VAL A CA 1
ATOM 714 C C . VAL A 1 92 ? 3.314 15.477 6.043 1 98.69 92 VAL A C 1
ATOM 716 O O . VAL A 1 92 ? 2.342 15.18 6.742 1 98.69 92 VAL A O 1
ATOM 719 N N . GLU A 1 93 ? 3.549 16.688 5.676 1 98.25 93 GLU A N 1
ATOM 720 C CA . GLU A 1 93 ? 2.664 17.781 6.066 1 98.25 93 GLU A CA 1
ATOM 721 C C . GLU A 1 93 ? 1.253 17.578 5.527 1 98.25 93 GLU A C 1
ATOM 723 O O . GLU A 1 93 ? 0.271 17.812 6.234 1 98.25 93 GLU A O 1
ATOM 728 N N . MET A 1 94 ? 1.144 17.141 4.332 1 98.62 94 MET A N 1
ATOM 729 C CA . MET A 1 94 ? -0.166 16.812 3.773 1 98.62 94 MET A CA 1
ATOM 730 C C . MET A 1 94 ? -0.835 15.695 4.57 1 98.62 94 MET A C 1
ATOM 732 O O . MET A 1 94 ? -2.029 15.773 4.863 1 98.62 94 MET A O 1
ATOM 736 N N . ALA A 1 95 ? -0.049 14.688 4.906 1 98.81 95 ALA A N 1
ATOM 737 C CA . ALA A 1 95 ? -0.557 13.469 5.543 1 98.81 95 ALA A CA 1
ATOM 738 C C . ALA A 1 95 ? -1.107 13.766 6.934 1 98.81 95 ALA A C 1
ATOM 740 O O . ALA A 1 95 ? -1.99 13.062 7.422 1 98.81 95 ALA A O 1
ATOM 741 N N . LYS A 1 96 ? -0.613 14.805 7.586 1 98.31 96 LYS A N 1
ATOM 742 C CA . LYS A 1 96 ? -1.03 15.172 8.938 1 98.31 96 LYS A CA 1
ATOM 743 C C . LYS A 1 96 ? -2.518 15.508 8.984 1 98.31 96 LYS A C 1
ATOM 745 O O . LYS A 1 96 ? -3.141 15.453 10.047 1 98.31 96 LYS A O 1
ATOM 750 N N . ASP A 1 97 ? -3.018 15.867 7.852 1 98.12 97 ASP A N 1
ATOM 751 C CA . ASP A 1 97 ? -4.418 16.266 7.797 1 98.12 97 ASP A CA 1
ATOM 752 C C . ASP A 1 97 ? -5.324 15.062 7.527 1 98.12 97 ASP A C 1
ATOM 754 O O . ASP A 1 97 ? -6.547 15.211 7.441 1 98.12 97 ASP A O 1
ATOM 758 N N . SER A 1 98 ? -4.773 13.898 7.414 1 98.62 98 SER A N 1
ATOM 759 C CA . SER A 1 98 ? -5.547 12.719 7.039 1 98.62 98 SER A CA 1
ATOM 760 C C . SER A 1 98 ? -6.578 12.367 8.102 1 98.62 98 SER A C 1
ATOM 762 O O . SER A 1 98 ? -6.25 12.289 9.289 1 98.62 98 SER A O 1
ATOM 764 N N . PRO A 1 99 ? -7.801 12.086 7.738 1 98.06 99 PRO A N 1
ATOM 765 C CA . PRO A 1 99 ? -8.852 11.688 8.68 1 98.06 99 PRO A CA 1
ATOM 766 C C . PRO A 1 99 ? -8.492 10.422 9.461 1 98.06 99 PRO A C 1
ATOM 768 O O . PRO A 1 99 ? -9.008 10.211 10.562 1 98.06 99 PRO A O 1
ATOM 771 N N . ILE A 1 100 ? -7.605 9.586 8.922 1 98.12 100 ILE A N 1
ATOM 772 C CA . ILE A 1 100 ? -7.266 8.32 9.555 1 98.12 100 ILE A CA 1
ATOM 773 C C . ILE A 1 100 ? -6.688 8.578 10.945 1 98.12 100 ILE A C 1
ATOM 775 O O . ILE A 1 100 ? -6.859 7.766 11.859 1 98.12 100 ILE A O 1
ATOM 779 N N . LEU A 1 101 ? -6.012 9.695 11.086 1 98.12 101 LEU A N 1
ATOM 780 C CA . LEU A 1 101 ? -5.383 10.031 12.359 1 98.12 101 LEU A CA 1
ATOM 781 C C . LEU A 1 101 ? -6.434 10.359 13.414 1 98.12 101 LEU A C 1
ATOM 783 O O . LEU A 1 101 ? -6.285 9.984 14.578 1 98.12 101 LEU A O 1
ATOM 787 N N . LYS A 1 102 ? -7.488 10.977 13.086 1 94.31 102 LYS A N 1
ATOM 788 C CA . LYS A 1 102 ? -8.586 11.297 13.992 1 94.31 102 LYS A CA 1
ATOM 789 C C . LYS A 1 102 ? -9.32 10.031 14.43 1 94.31 102 LYS A C 1
ATOM 791 O O . LYS A 1 102 ? -9.898 9.992 15.523 1 94.31 102 LYS A O 1
ATOM 796 N N . MET A 1 103 ? -9.227 9.031 13.602 1 93.06 103 MET A N 1
ATOM 797 C CA . MET A 1 103 ? -9.891 7.762 13.867 1 93.06 103 MET A CA 1
ATOM 798 C C . MET A 1 103 ? -9 6.844 14.703 1 93.06 103 MET A C 1
ATOM 800 O O . MET A 1 103 ? -9.344 5.684 14.93 1 93.06 103 MET A O 1
ATOM 804 N N . GLY A 1 104 ? -7.84 7.355 15.023 1 95.88 104 GLY A N 1
ATOM 805 C CA . GLY A 1 104 ? -6.926 6.578 15.852 1 95.88 104 GLY A CA 1
ATOM 806 C C . GLY A 1 104 ? -5.938 5.762 15.039 1 95.88 104 GLY A C 1
ATOM 807 O O . GLY A 1 104 ? -5.168 4.977 15.594 1 95.88 104 GLY A O 1
ATOM 808 N N . GLY A 1 105 ? -5.961 5.883 13.734 1 97.75 105 GLY A N 1
ATOM 809 C CA . GLY A 1 105 ? -5.035 5.18 12.867 1 97.75 105 GLY A CA 1
ATOM 810 C C . GLY A 1 105 ? -3.719 5.91 12.68 1 97.75 105 GLY A C 1
ATOM 811 O O . GLY A 1 105 ? -3.393 6.816 13.453 1 97.75 105 GLY A O 1
ATOM 812 N N . SER A 1 106 ? -2.924 5.445 11.727 1 98.38 106 SER A N 1
ATOM 813 C CA . SER A 1 106 ? -1.605 6.008 11.461 1 98.38 106 SER A CA 1
ATOM 814 C C . SER A 1 106 ? -1.346 6.113 9.961 1 98.38 106 SER A C 1
ATOM 816 O O . SER A 1 106 ? -2.064 5.516 9.156 1 98.38 106 SER A O 1
ATOM 818 N N . VAL A 1 107 ? -0.374 6.875 9.633 1 98.81 107 VAL A N 1
ATOM 819 C CA . VAL A 1 107 ? 0.047 7.039 8.242 1 98.81 107 VAL A CA 1
ATOM 820 C C . VAL A 1 107 ? 1.545 6.773 8.125 1 98.81 107 VAL A C 1
ATOM 822 O O . VAL A 1 107 ? 2.338 7.27 8.93 1 98.81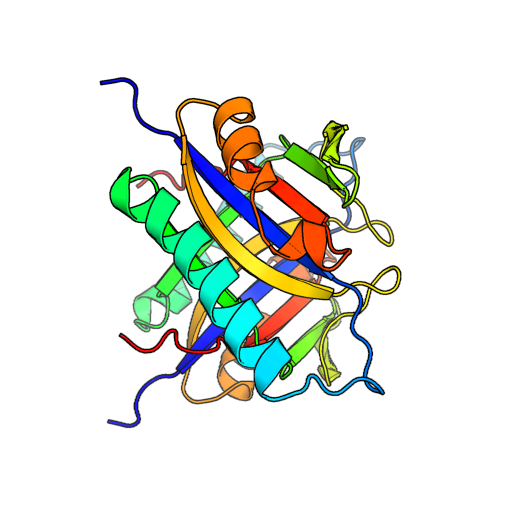 107 VAL A O 1
ATOM 825 N N . GLU A 1 108 ? 1.924 5.973 7.246 1 98.88 108 GLU A N 1
ATOM 826 C CA . GLU A 1 108 ? 3.311 5.848 6.805 1 98.88 108 GLU A CA 1
ATOM 827 C C . GLU A 1 108 ? 3.527 6.547 5.465 1 98.88 108 GLU A C 1
ATOM 829 O O . GLU A 1 108 ? 2.773 6.328 4.516 1 98.88 108 GLU A O 1
ATOM 834 N N . VAL A 1 109 ? 4.473 7.418 5.43 1 98.94 109 VAL A N 1
ATOM 835 C CA . VAL A 1 109 ? 4.824 8.109 4.191 1 98.94 109 VAL A CA 1
ATOM 836 C C . VAL A 1 109 ? 6.168 7.594 3.682 1 98.94 109 VAL A C 1
ATOM 838 O O . VAL A 1 109 ? 7.156 7.582 4.422 1 98.94 109 VAL A O 1
ATOM 841 N N . ARG A 1 110 ? 6.215 7.156 2.488 1 98.88 110 ARG A N 1
ATOM 842 C CA . ARG A 1 110 ? 7.398 6.527 1.911 1 98.88 110 ARG A CA 1
ATOM 843 C C . ARG A 1 110 ? 7.738 7.141 0.558 1 98.88 110 ARG A C 1
ATOM 845 O O . ARG A 1 110 ? 6.844 7.496 -0.212 1 98.88 110 ARG A O 1
ATOM 852 N N . ASN A 1 111 ? 9.016 7.266 0.253 1 98.31 111 ASN A N 1
ATOM 853 C CA . ASN A 1 111 ? 9.398 7.633 -1.105 1 98.31 111 ASN A CA 1
ATOM 854 C C . ASN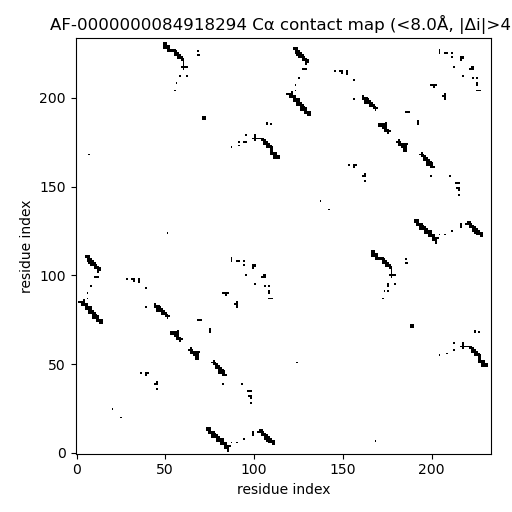 A 1 111 ? 9.172 6.484 -2.084 1 98.31 111 ASN A C 1
ATOM 856 O O . ASN A 1 111 ? 9.203 5.316 -1.692 1 98.31 111 ASN A O 1
ATOM 860 N N . ILE A 1 112 ? 8.93 6.805 -3.32 1 98 112 ILE A N 1
ATOM 861 C CA . ILE A 1 112 ? 8.742 5.848 -4.406 1 98 112 ILE A CA 1
ATOM 862 C C . ILE A 1 112 ? 9.969 5.848 -5.312 1 98 112 ILE A C 1
ATOM 864 O O . ILE A 1 112 ? 10.484 6.91 -5.676 1 98 112 ILE A O 1
ATOM 868 N N . ILE A 1 113 ? 10.477 4.672 -5.609 1 94.94 113 ILE A N 1
ATOM 869 C CA . ILE A 1 113 ? 11.57 4.52 -6.559 1 94.94 113 ILE A CA 1
ATOM 870 C C . ILE A 1 113 ? 11.023 4.562 -7.984 1 94.94 113 ILE A C 1
ATOM 872 O O . ILE A 1 113 ? 10.219 3.717 -8.375 1 94.94 113 ILE A O 1
ATOM 876 N N . PRO A 1 114 ? 11.484 5.586 -8.68 1 89.38 114 PRO A N 1
ATOM 877 C CA . PRO A 1 114 ? 11 5.684 -10.062 1 89.38 114 PRO A CA 1
ATOM 878 C C . PRO A 1 114 ? 11.398 4.477 -10.914 1 89.38 114 PRO A C 1
ATOM 880 O O . PRO A 1 114 ? 12.5 3.949 -10.766 1 89.38 114 PRO A O 1
ATOM 883 N N . MET A 1 115 ? 10.406 3.881 -11.555 1 76.69 115 MET A N 1
ATOM 884 C CA . MET A 1 115 ? 10.703 2.801 -12.492 1 76.69 115 MET A CA 1
ATOM 885 C C . MET A 1 115 ? 11.164 3.357 -13.836 1 76.69 115 MET A C 1
ATOM 887 O O . MET A 1 115 ? 10.57 4.309 -14.352 1 76.69 115 MET A O 1
ATOM 891 N N . GLU A 1 116 ? 12.391 3.527 -14 1 61.03 116 GLU A N 1
ATOM 892 C CA . GLU A 1 116 ? 12.984 4.094 -15.211 1 61.03 116 GLU A CA 1
ATOM 893 C C . GLU A 1 116 ? 12.297 3.562 -16.469 1 61.03 116 GLU A C 1
ATOM 895 O O . GLU A 1 116 ? 11.977 2.375 -16.547 1 61.03 116 GLU A O 1
ATOM 900 N N . ASN A 1 117 ? 11.406 4.391 -17.172 1 47.78 117 ASN A N 1
ATOM 901 C CA . ASN A 1 117 ? 11.086 4.094 -18.562 1 47.78 117 ASN A CA 1
ATOM 902 C C . ASN A 1 117 ? 12.344 3.861 -19.391 1 47.78 117 ASN A C 1
ATOM 904 O O . ASN A 1 117 ? 13.383 4.473 -19.141 1 47.78 117 ASN A O 1
ATOM 908 N N . MET B 1 1 ? -18.656 -7.508 -21.812 1 39.78 1 MET B N 1
ATOM 909 C CA . MET B 1 1 ? -17.297 -7.645 -21.281 1 39.78 1 MET B CA 1
ATOM 910 C C . MET B 1 1 ? -17.281 -7.414 -19.766 1 39.78 1 MET B C 1
ATOM 912 O O . MET B 1 1 ? -17.828 -6.422 -19.281 1 39.78 1 MET B O 1
ATOM 916 N N . LYS B 1 2 ? -17.328 -8.484 -19.031 1 56.38 2 LYS B N 1
ATOM 917 C CA . LYS B 1 2 ? -17.516 -8.352 -17.578 1 56.38 2 LYS B CA 1
ATOM 918 C C . LYS B 1 2 ? -16.578 -7.305 -17 1 56.38 2 LYS B C 1
ATOM 920 O O . LYS B 1 2 ? -15.445 -7.16 -17.453 1 56.38 2 LYS B O 1
ATOM 925 N N . ALA B 1 3 ? -16.969 -6.254 -16.5 1 62.28 3 ALA B N 1
ATOM 926 C CA . ALA B 1 3 ? -16.234 -5.121 -15.945 1 62.28 3 ALA B CA 1
ATOM 927 C C . ALA B 1 3 ? -15.086 -5.598 -15.062 1 62.28 3 ALA B C 1
ATOM 929 O O . ALA B 1 3 ? -15.289 -6.383 -14.133 1 62.28 3 ALA B O 1
ATOM 930 N N . GLU B 1 4 ? -13.836 -5.543 -15.641 1 84.31 4 GLU B N 1
ATOM 931 C CA . GLU B 1 4 ? -12.688 -6 -14.859 1 84.31 4 GLU B CA 1
ATOM 932 C C . GLU B 1 4 ? -12.547 -5.203 -13.57 1 84.31 4 GLU B C 1
ATOM 934 O O . GLU B 1 4 ? -12.812 -4 -13.539 1 84.31 4 GLU B O 1
ATOM 939 N N . LEU B 1 5 ? -12.477 -5.934 -12.43 1 95.56 5 LEU B N 1
ATOM 940 C CA . LEU B 1 5 ? -12.258 -5.395 -11.094 1 95.56 5 LEU B CA 1
ATOM 941 C C . LEU B 1 5 ? -10.773 -5.125 -10.859 1 95.56 5 LEU B C 1
ATOM 943 O O . LEU B 1 5 ? -9.914 -5.723 -11.516 1 95.56 5 LEU B O 1
ATOM 947 N N . LYS B 1 6 ? -10.555 -4.211 -10.047 1 97.81 6 LYS B N 1
ATOM 948 C CA . LYS B 1 6 ? -9.164 -3.941 -9.672 1 97.81 6 LYS B CA 1
ATOM 949 C C . LYS B 1 6 ? -8.859 -4.5 -8.281 1 97.81 6 LYS B C 1
ATOM 951 O O . LYS B 1 6 ? -9.711 -4.465 -7.391 1 97.81 6 LYS B O 1
ATOM 956 N N . PHE B 1 7 ? -7.656 -5.035 -8.109 1 98.75 7 PHE B N 1
ATOM 957 C CA . PHE B 1 7 ? -7.145 -5.559 -6.848 1 98.75 7 PHE B CA 1
ATOM 958 C C . PHE B 1 7 ? -5.758 -5 -6.555 1 98.75 7 PHE B C 1
ATOM 960 O O . PHE B 1 7 ? -5 -4.684 -7.477 1 98.75 7 PHE B O 1
ATOM 967 N N . MET B 1 8 ? -5.484 -4.895 -5.312 1 98.94 8 MET B N 1
ATOM 968 C CA . MET B 1 8 ? -4.141 -4.477 -4.91 1 98.94 8 MET B CA 1
ATOM 969 C C . MET B 1 8 ? -3.342 -5.66 -4.379 1 98.94 8 MET B C 1
ATOM 971 O O . MET B 1 8 ? -3.846 -6.445 -3.572 1 98.94 8 MET B O 1
ATOM 975 N N . MET B 1 9 ? -2.15 -5.84 -4.82 1 98.94 9 MET B N 1
ATOM 976 C CA . MET B 1 9 ? -1.132 -6.691 -4.219 1 98.94 9 MET B CA 1
ATOM 977 C C . MET B 1 9 ? -0.176 -5.871 -3.355 1 98.94 9 MET B C 1
ATOM 979 O O . MET B 1 9 ? 0.394 -4.883 -3.822 1 98.94 9 MET B O 1
ATOM 983 N N . ILE B 1 10 ? -0.078 -6.199 -2.145 1 98.88 10 ILE B N 1
ATOM 984 C CA . ILE B 1 10 ? 0.869 -5.574 -1.228 1 98.88 10 ILE B CA 1
ATOM 985 C C . ILE B 1 10 ? 2.031 -6.523 -0.957 1 98.88 10 ILE B C 1
ATOM 987 O O . ILE B 1 10 ? 1.826 -7.652 -0.504 1 98.88 10 ILE B O 1
ATOM 991 N N . PHE B 1 11 ? 3.234 -6.098 -1.239 1 98.75 11 PHE B N 1
ATOM 992 C CA . PHE B 1 11 ? 4.426 -6.926 -1.097 1 98.75 11 PHE B CA 1
ATOM 993 C C . PHE B 1 11 ? 5.172 -6.586 0.188 1 98.75 11 PHE B C 1
ATOM 995 O O . PHE B 1 11 ? 5.477 -5.418 0.443 1 98.75 11 PHE B O 1
ATOM 1002 N N . SER B 1 12 ? 5.438 -7.574 0.968 1 98.31 12 SER B N 1
ATOM 1003 C CA . SER B 1 12 ? 6.172 -7.379 2.213 1 98.31 12 SER B CA 1
ATOM 1004 C C . SER B 1 12 ? 7.367 -8.32 2.305 1 98.31 12 SER B C 1
ATOM 1006 O O . SER B 1 12 ? 7.359 -9.398 1.715 1 98.31 12 SER B O 1
ATOM 1008 N N . PHE B 1 13 ? 8.359 -7.902 3.02 1 96.75 13 PHE B N 1
ATOM 1009 C CA . PHE B 1 13 ? 9.555 -8.719 3.221 1 96.75 13 PHE B CA 1
ATOM 1010 C C . PHE B 1 13 ? 10.242 -8.352 4.527 1 96.75 13 PHE B C 1
ATOM 1012 O O . PHE B 1 13 ? 9.883 -7.363 5.176 1 96.75 13 PHE B O 1
ATOM 1019 N N . SER B 1 14 ? 11.164 -9.18 4.938 1 96 14 SER B N 1
ATOM 1020 C CA . SER B 1 14 ? 11.984 -8.914 6.113 1 96 14 SER B CA 1
ATOM 1021 C C . SER B 1 14 ? 13.297 -8.242 5.73 1 96 14 SER B C 1
ATOM 1023 O O . SER B 1 14 ? 14.172 -8.859 5.121 1 96 14 SER B O 1
ATOM 1025 N N . PRO B 1 15 ? 13.359 -6.988 6.07 1 92.94 15 PRO B N 1
ATOM 1026 C CA . PRO B 1 15 ? 14.609 -6.316 5.719 1 92.94 15 PRO B CA 1
ATOM 1027 C C . PRO B 1 15 ? 15.805 -6.828 6.523 1 92.94 15 PRO B C 1
ATOM 1029 O O . PRO B 1 15 ? 15.656 -7.168 7.699 1 92.94 15 PRO B O 1
ATOM 1032 N N . ASN B 1 16 ? 16.922 -6.988 5.918 1 90.62 16 ASN B N 1
ATOM 1033 C CA . ASN B 1 16 ? 18.188 -7.336 6.555 1 90.62 16 ASN B CA 1
ATOM 1034 C C . ASN B 1 16 ? 19.25 -6.262 6.32 1 90.62 16 ASN B C 1
ATOM 1036 O O . ASN B 1 16 ? 19.906 -6.242 5.27 1 90.62 16 ASN B O 1
ATOM 1040 N N . PRO B 1 17 ? 19.422 -5.418 7.258 1 83.94 17 PRO B N 1
ATOM 1041 C CA . PRO B 1 17 ? 20.359 -4.297 7.078 1 83.94 17 PRO B CA 1
ATOM 1042 C C . PRO B 1 17 ? 21.797 -4.754 6.898 1 83.94 17 PRO B C 1
ATOM 1044 O O . PRO B 1 17 ? 22.641 -4 6.387 1 83.94 17 PRO B O 1
ATOM 1047 N N . GLU B 1 18 ? 22.078 -5.887 7.328 1 90 18 GLU B N 1
ATOM 1048 C CA . GLU B 1 18 ? 23.453 -6.387 7.246 1 90 18 GLU B CA 1
ATOM 1049 C C . GLU B 1 18 ? 23.734 -7.023 5.887 1 90 18 GLU B C 1
ATOM 1051 O O . GLU B 1 18 ? 24.875 -7.324 5.559 1 90 18 GLU B O 1
ATOM 1056 N N . TYR B 1 19 ? 22.688 -7.172 5.223 1 87.88 19 TYR B N 1
ATOM 1057 C CA . TYR B 1 19 ? 22.828 -7.848 3.939 1 87.88 19 TYR B CA 1
ATOM 1058 C C . TYR B 1 19 ? 22.797 -6.848 2.789 1 87.88 19 TYR B C 1
ATOM 1060 O O . TYR B 1 19 ? 21.859 -6.055 2.674 1 87.88 19 TYR B O 1
ATOM 1068 N N . GLN B 1 20 ? 23.859 -6.891 2.033 1 88.69 20 GLN B N 1
ATOM 1069 C CA . GLN B 1 20 ? 23.922 -6.129 0.792 1 88.69 20 GLN B CA 1
ATOM 1070 C C . GLN B 1 20 ? 23.984 -7.051 -0.421 1 88.69 20 GLN B C 1
ATOM 1072 O O . GLN B 1 20 ? 24.938 -7.82 -0.566 1 88.69 20 GLN B O 1
ATOM 1077 N N . PRO B 1 21 ? 22.938 -6.914 -1.134 1 89.75 21 PRO B N 1
ATOM 1078 C CA . PRO B 1 21 ? 22.984 -7.793 -2.305 1 89.75 21 PRO B CA 1
ATOM 1079 C C . PRO B 1 21 ? 24.172 -7.496 -3.219 1 89.75 21 PRO B C 1
ATOM 1081 O O . PRO B 1 21 ? 24.578 -6.34 -3.338 1 89.75 21 PRO B O 1
ATOM 1084 N N . THR B 1 22 ? 24.672 -8.57 -3.861 1 93.81 22 THR B N 1
ATOM 1085 C CA . THR B 1 22 ? 25.719 -8.422 -4.863 1 93.81 22 THR B CA 1
ATOM 1086 C C . THR B 1 22 ? 25.141 -7.844 -6.16 1 93.81 22 THR B C 1
ATOM 1088 O O . THR B 1 22 ? 23.922 -7.797 -6.344 1 93.81 22 THR B O 1
ATOM 1091 N N . LYS B 1 23 ? 26.062 -7.355 -7.008 1 95.06 23 LYS B N 1
ATOM 1092 C CA . LYS B 1 23 ? 25.641 -6.867 -8.32 1 95.06 23 LYS B CA 1
ATOM 1093 C C . LYS B 1 23 ? 24.891 -7.945 -9.086 1 95.06 23 LYS B C 1
ATOM 1095 O O . LYS B 1 23 ? 23.875 -7.664 -9.734 1 95.06 23 LYS B O 1
ATOM 1100 N N . LYS B 1 24 ? 25.359 -9.164 -8.992 1 96.25 24 LYS B N 1
ATOM 1101 C CA . LYS B 1 24 ? 24.719 -10.289 -9.664 1 96.25 24 LYS B CA 1
ATOM 1102 C C . LYS B 1 24 ? 23.312 -10.523 -9.125 1 96.25 24 LYS B C 1
ATOM 1104 O O . LYS B 1 24 ? 22.375 -10.758 -9.891 1 96.25 24 LYS B O 1
ATOM 1109 N N . GLU B 1 25 ? 23.156 -10.508 -7.809 1 92.81 25 GLU B N 1
ATOM 1110 C CA . GLU B 1 25 ? 21.844 -10.688 -7.168 1 92.81 25 GLU B CA 1
ATOM 1111 C C . GLU B 1 25 ? 20.875 -9.57 -7.555 1 92.81 25 GLU B C 1
ATOM 1113 O O . GLU B 1 25 ? 19.703 -9.828 -7.785 1 92.81 25 GLU B O 1
ATOM 1118 N N . MET B 1 26 ? 21.453 -8.422 -7.598 1 93.19 26 MET B N 1
ATOM 1119 C CA . MET B 1 26 ? 20.641 -7.27 -7.977 1 93.19 26 MET B CA 1
ATOM 1120 C C . MET B 1 26 ? 20.125 -7.414 -9.406 1 93.19 26 MET B C 1
ATOM 1122 O O . MET B 1 26 ? 18.969 -7.137 -9.688 1 93.19 26 MET B O 1
ATOM 1126 N N . GLU B 1 27 ? 20.922 -7.777 -10.297 1 95.06 27 GLU B N 1
ATOM 1127 C CA . GLU B 1 27 ? 20.547 -7.992 -11.688 1 95.06 27 GLU B CA 1
ATOM 1128 C C . GLU B 1 27 ? 19.484 -9.086 -11.812 1 95.06 27 GLU B C 1
ATOM 1130 O O . GLU B 1 27 ? 18.531 -8.945 -12.57 1 95.06 27 GLU B O 1
ATOM 1135 N N . GLN B 1 28 ? 19.688 -10.133 -11.102 1 95.19 28 GLN B N 1
ATOM 1136 C CA . GLN B 1 28 ? 18.734 -11.234 -11.125 1 95.19 28 GLN B CA 1
ATOM 1137 C C . GLN B 1 28 ? 17.375 -10.789 -10.609 1 95.19 28 GLN B C 1
ATOM 1139 O O . GLN B 1 28 ? 16.344 -11.141 -11.188 1 95.19 28 GLN B O 1
ATOM 1144 N N . MET B 1 29 ? 17.406 -10.062 -9.531 1 94 29 MET B N 1
ATOM 1145 C CA . MET B 1 29 ? 16.172 -9.555 -8.969 1 94 29 MET B CA 1
ATOM 1146 C C . MET B 1 29 ? 15.453 -8.641 -9.961 1 94 29 MET B C 1
ATOM 1148 O O . MET B 1 29 ? 14.242 -8.734 -10.133 1 94 29 MET B O 1
ATOM 1152 N N . GLN B 1 30 ? 16.234 -7.777 -10.539 1 94.38 30 GLN B N 1
ATOM 1153 C CA . GLN B 1 30 ? 15.672 -6.883 -11.547 1 94.38 30 GLN B CA 1
ATOM 1154 C C . GLN B 1 30 ? 15.008 -7.672 -12.672 1 94.38 30 GLN B C 1
ATOM 1156 O O . GLN B 1 30 ? 13.906 -7.332 -13.117 1 94.38 30 GLN B O 1
ATOM 1161 N N . GLN B 1 31 ? 15.664 -8.664 -13.156 1 96.38 31 GLN B N 1
ATOM 1162 C CA . GLN B 1 31 ? 15.133 -9.492 -14.234 1 96.38 31 GLN B CA 1
ATOM 1163 C C . GLN B 1 31 ? 13.852 -10.203 -13.812 1 96.38 31 GLN B C 1
ATOM 1165 O O . GLN B 1 31 ? 12.883 -10.258 -14.57 1 96.38 31 GLN B O 1
ATOM 1170 N N . GLU B 1 32 ? 13.844 -10.766 -12.625 1 97.25 32 GLU B N 1
ATOM 1171 C CA . GLU B 1 32 ? 12.68 -11.492 -12.125 1 97.25 32 GLU B CA 1
ATOM 1172 C C . GLU B 1 32 ? 11.469 -10.57 -11.992 1 97.25 32 GLU B C 1
ATOM 1174 O O . GLU B 1 32 ? 10.375 -10.906 -12.445 1 97.25 32 GLU B O 1
ATOM 1179 N N . TRP B 1 33 ? 11.688 -9.438 -11.383 1 97.38 33 TRP B N 1
ATOM 1180 C CA . TRP B 1 33 ? 10.594 -8.477 -11.242 1 97.38 33 TRP B CA 1
ATOM 1181 C C . TRP B 1 33 ? 10.164 -7.941 -12.602 1 97.38 33 TRP B C 1
ATOM 1183 O O . TRP B 1 33 ? 8.969 -7.75 -12.844 1 97.38 33 TRP B O 1
ATOM 1193 N N . GLY B 1 34 ? 11.133 -7.609 -13.406 1 97.25 34 GLY B N 1
ATOM 1194 C CA . GLY B 1 34 ? 10.812 -7.184 -14.758 1 97.25 34 GLY B CA 1
ATOM 1195 C C . GLY B 1 34 ? 9.945 -8.18 -15.508 1 97.25 34 GLY B C 1
ATOM 1196 O O . GLY B 1 34 ? 8.984 -7.789 -16.172 1 97.25 34 GLY B O 1
ATOM 1197 N N . SER B 1 35 ? 10.336 -9.43 -15.492 1 97.94 35 SER B N 1
ATOM 1198 C CA . SER B 1 35 ? 9.57 -10.484 -16.141 1 97.94 35 SER B CA 1
ATOM 1199 C C . SER B 1 35 ? 8.164 -10.586 -15.562 1 97.94 35 SER B C 1
ATOM 1201 O O . SER B 1 35 ? 7.184 -10.672 -16.297 1 97.94 35 SER B O 1
ATOM 1203 N N . PHE B 1 36 ? 8.055 -10.57 -14.273 1 98.5 36 PHE B N 1
ATOM 1204 C CA . PHE B 1 36 ? 6.77 -10.664 -13.586 1 98.5 36 PHE B CA 1
ATOM 1205 C C . PHE B 1 36 ? 5.848 -9.523 -14.016 1 98.5 36 PHE B C 1
ATOM 1207 O O . PHE B 1 36 ? 4.723 -9.758 -14.453 1 98.5 36 PHE B O 1
ATOM 1214 N N . ILE B 1 37 ? 6.336 -8.289 -13.906 1 98.12 37 ILE B N 1
ATOM 1215 C CA . ILE B 1 37 ? 5.555 -7.109 -14.25 1 98.12 37 ILE B CA 1
ATOM 1216 C C . ILE B 1 37 ? 5.227 -7.125 -15.742 1 98.12 37 ILE B C 1
ATOM 1218 O O . ILE B 1 37 ? 4.098 -6.832 -16.141 1 98.12 37 ILE B O 1
ATOM 1222 N N . GLY B 1 38 ? 6.25 -7.449 -16.5 1 97.81 38 GLY B N 1
ATOM 1223 C CA . GLY B 1 38 ? 6.043 -7.543 -17.938 1 97.81 38 GLY B CA 1
ATOM 1224 C C . GLY B 1 38 ? 4.953 -8.531 -18.312 1 97.81 38 GLY B C 1
ATOM 1225 O O . GLY B 1 38 ? 4.137 -8.25 -19.203 1 97.81 38 GLY B O 1
ATOM 1226 N N . ASN B 1 39 ? 4.938 -9.688 -17.75 1 98.19 39 ASN B N 1
ATOM 1227 C CA . ASN B 1 39 ? 3.939 -10.719 -18.031 1 98.19 39 ASN B CA 1
ATOM 1228 C C . ASN B 1 39 ? 2.529 -10.227 -17.719 1 98.19 39 ASN B C 1
ATOM 1230 O O . ASN B 1 39 ? 1.585 -10.531 -18.453 1 98.19 39 ASN B O 1
ATOM 1234 N N . ILE B 1 40 ? 2.365 -9.492 -16.656 1 98.38 40 ILE B N 1
ATOM 1235 C CA . ILE B 1 40 ? 1.062 -8.945 -16.297 1 98.38 40 ILE B CA 1
ATOM 1236 C C . ILE B 1 40 ? 0.675 -7.844 -17.281 1 98.38 40 ILE B C 1
ATOM 1238 O O . ILE B 1 40 ? -0.481 -7.758 -17.703 1 98.38 40 ILE B O 1
ATOM 1242 N N . ALA B 1 41 ? 1.62 -7.059 -17.641 1 97.94 41 ALA B N 1
ATOM 1243 C CA . ALA B 1 41 ? 1.379 -5.941 -18.547 1 97.94 41 ALA B CA 1
ATOM 1244 C C . ALA B 1 41 ? 0.982 -6.434 -19.938 1 97.94 41 ALA B C 1
ATOM 1246 O O . ALA B 1 41 ? 0.078 -5.879 -20.562 1 97.94 41 ALA B O 1
ATOM 1247 N N . ILE B 1 42 ? 1.657 -7.441 -20.453 1 97.75 42 ILE B N 1
ATOM 1248 C CA . ILE B 1 42 ? 1.397 -7.961 -21.781 1 97.75 42 ILE B CA 1
ATOM 1249 C C . ILE B 1 42 ? -0.03 -8.5 -21.859 1 97.75 42 ILE B C 1
ATOM 1251 O O . ILE B 1 42 ? -0.679 -8.406 -22.906 1 97.75 42 ILE B O 1
ATOM 1255 N N . LYS B 1 43 ? -0.547 -8.969 -20.766 1 97.69 43 LYS B N 1
ATOM 1256 C CA . LYS B 1 43 ? -1.918 -9.461 -20.688 1 97.69 43 LYS B CA 1
ATOM 1257 C C . LYS B 1 43 ? -2.906 -8.32 -20.484 1 97.69 43 LYS B C 1
ATOM 1259 O O . LYS B 1 43 ? -4.105 -8.555 -20.312 1 97.69 43 LYS B O 1
ATOM 1264 N N . GLU B 1 44 ? -2.373 -7.094 -20.359 1 97.56 44 GLU B N 1
ATOM 1265 C CA . GLU B 1 44 ? -3.154 -5.871 -20.172 1 97.56 44 GLU B CA 1
ATOM 1266 C C . GLU B 1 44 ? -3.871 -5.867 -18.828 1 97.56 44 GLU B C 1
ATOM 1268 O O . GLU B 1 44 ? -4.992 -5.371 -18.719 1 97.56 44 GLU B O 1
ATOM 1273 N N . LYS B 1 45 ? -3.219 -6.441 -17.906 1 98.31 45 LYS B N 1
ATOM 1274 C CA . LYS B 1 45 ? -3.852 -6.555 -16.594 1 98.31 45 LYS B CA 1
ATOM 1275 C C . LYS B 1 45 ? -3.146 -5.676 -15.562 1 98.31 45 LYS B C 1
ATOM 1277 O O . LYS B 1 45 ? -3.543 -5.637 -14.398 1 98.31 45 LYS B O 1
ATOM 1282 N N . LEU B 1 46 ? -2.109 -5.027 -15.945 1 98.44 46 LEU B N 1
ATOM 1283 C CA . LEU B 1 46 ? -1.405 -4.125 -15.039 1 98.44 46 LEU B CA 1
ATOM 1284 C C . LEU B 1 46 ? -2.023 -2.732 -15.07 1 98.44 46 LEU B C 1
ATOM 1286 O O . LEU B 1 46 ? -2.137 -2.123 -16.141 1 98.44 46 LEU B O 1
ATOM 1290 N N . ASP B 1 47 ? -2.484 -2.281 -13.953 1 97.5 47 ASP B N 1
ATOM 1291 C CA . ASP B 1 47 ? -2.961 -0.904 -13.859 1 97.5 47 ASP B CA 1
ATOM 1292 C C . ASP B 1 47 ? -1.841 0.035 -13.422 1 97.5 47 ASP B C 1
ATOM 1294 O O . ASP B 1 47 ? -1.587 1.054 -14.062 1 97.5 47 ASP B O 1
ATOM 1298 N N . SER B 1 48 ? -1.154 -0.314 -12.344 1 97.25 48 SER B N 1
ATOM 1299 C CA . SER B 1 48 ? -0.022 0.465 -11.859 1 97.25 48 SER B CA 1
ATOM 1300 C C . SER B 1 48 ? 0.828 -0.346 -10.883 1 97.25 48 SER B C 1
ATOM 1302 O O . SER B 1 48 ? 0.383 -1.376 -10.375 1 97.25 48 SER B O 1
ATOM 1304 N N . THR B 1 49 ? 2.025 0.048 -10.727 1 98.19 49 THR B N 1
ATOM 1305 C CA . THR B 1 49 ? 2.889 -0.582 -9.734 1 98.19 49 THR B CA 1
ATOM 1306 C C . THR B 1 49 ? 3.881 0.427 -9.164 1 98.19 49 THR B C 1
ATOM 1308 O O . THR B 1 49 ? 4.316 1.343 -9.859 1 98.19 49 THR B O 1
ATOM 1311 N N . HIS B 1 50 ? 4.188 0.288 -7.895 1 97.75 50 HIS B N 1
ATOM 1312 C CA . HIS B 1 50 ? 5.074 1.199 -7.18 1 97.75 50 HIS B CA 1
ATOM 1313 C C . HIS B 1 50 ? 6.082 0.434 -6.328 1 97.75 50 HIS B C 1
ATOM 1315 O O . HIS B 1 50 ? 5.711 -0.504 -5.617 1 97.75 50 HIS B O 1
ATOM 1321 N N . GLN B 1 51 ? 7.285 0.796 -6.457 1 97.31 51 GLN B N 1
ATOM 1322 C CA . GLN B 1 51 ? 8.336 0.326 -5.562 1 97.31 51 GLN B CA 1
ATOM 1323 C C . GLN B 1 51 ? 8.68 1.379 -4.512 1 97.31 51 GLN B C 1
ATOM 1325 O O . GLN B 1 51 ? 8.891 2.547 -4.844 1 97.31 51 GLN B O 1
ATOM 1330 N N . LEU B 1 52 ? 8.734 0.955 -3.227 1 97.75 52 LEU B N 1
ATOM 1331 C CA . LEU B 1 52 ? 9.016 1.898 -2.15 1 97.75 52 LEU B CA 1
ATOM 1332 C C . LEU B 1 52 ? 10.5 1.903 -1.804 1 97.75 52 LEU B C 1
ATOM 1334 O O . LEU B 1 52 ? 11.148 0.853 -1.808 1 97.75 52 LEU B O 1
ATOM 1338 N N . GLY B 1 53 ? 11.008 3.113 -1.576 1 95.62 53 GLY B N 1
ATOM 1339 C CA . GLY B 1 53 ? 12.344 3.236 -1.019 1 95.62 53 GLY B CA 1
ATOM 1340 C C . GLY B 1 53 ? 12.375 3.078 0.49 1 95.62 53 GLY B C 1
ATOM 1341 O O . GLY B 1 53 ? 11.383 2.688 1.101 1 95.62 53 GLY B O 1
ATOM 1342 N N . PHE B 1 54 ? 13.516 3.344 1.059 1 94.38 54 PHE B N 1
ATOM 1343 C CA . PHE B 1 54 ? 13.688 3.111 2.488 1 94.38 54 PHE B CA 1
ATOM 1344 C C . PHE B 1 54 ? 13.578 4.418 3.266 1 94.38 54 PHE B C 1
ATOM 1346 O O . PHE B 1 54 ? 13.688 4.426 4.492 1 94.38 54 PHE B O 1
ATOM 1353 N N . ASP B 1 55 ? 13.352 5.473 2.611 1 96.38 55 ASP B N 1
ATOM 1354 C CA . ASP B 1 55 ? 13.047 6.723 3.295 1 96.38 55 ASP B CA 1
ATOM 1355 C C . ASP B 1 55 ? 11.562 6.816 3.637 1 96.38 55 ASP B C 1
ATOM 1357 O O . ASP B 1 55 ? 10.703 6.566 2.781 1 96.38 55 ASP B O 1
ATOM 1361 N N . GLY B 1 56 ? 11.336 7.121 4.906 1 98.19 56 GLY B N 1
ATOM 1362 C CA . GLY B 1 56 ? 9.938 7.184 5.316 1 98.19 56 GLY B CA 1
ATOM 1363 C C . GLY B 1 56 ? 9.742 7.836 6.672 1 98.19 56 GLY B C 1
ATOM 1364 O O . GLY B 1 56 ? 10.711 8.062 7.402 1 98.19 56 GLY B O 1
ATOM 1365 N N . LYS B 1 57 ? 8.547 8.242 6.949 1 98.75 57 LYS B N 1
ATOM 1366 C CA . LYS B 1 57 ? 8.07 8.773 8.227 1 98.75 57 LYS B CA 1
ATOM 1367 C C . LYS B 1 57 ? 6.781 8.078 8.656 1 98.75 57 LYS B C 1
ATOM 1369 O O . LYS B 1 57 ? 6.004 7.621 7.816 1 98.75 57 LYS B O 1
ATOM 1374 N N . GLN B 1 58 ? 6.621 8.016 9.883 1 98.69 58 GLN B N 1
ATOM 1375 C CA . GLN B 1 58 ? 5.391 7.492 10.469 1 98.69 58 GLN B CA 1
ATOM 1376 C C . GLN B 1 58 ? 4.672 8.562 11.281 1 98.69 58 GLN B C 1
ATOM 1378 O O . GLN B 1 58 ? 5.281 9.227 12.125 1 98.69 58 GLN B O 1
ATOM 1383 N N . ILE B 1 59 ? 3.447 8.695 11.062 1 98.81 59 ILE B N 1
ATOM 1384 C CA . ILE B 1 59 ? 2.633 9.664 11.781 1 98.81 59 ILE B CA 1
ATOM 1385 C C . ILE B 1 59 ? 1.611 8.938 12.656 1 98.81 59 ILE B C 1
ATOM 1387 O O . ILE B 1 59 ? 0.829 8.125 12.156 1 98.81 59 ILE B O 1
ATOM 1391 N N . ALA B 1 60 ? 1.661 9.258 13.875 1 98.19 60 ALA B N 1
ATOM 1392 C CA . ALA B 1 60 ? 0.754 8.648 14.852 1 98.19 60 ALA B CA 1
ATOM 1393 C C . ALA B 1 60 ? -0.489 9.508 15.047 1 98.19 60 ALA B C 1
ATOM 1395 O O . ALA B 1 60 ? -0.547 10.648 14.578 1 98.19 60 ALA B O 1
ATOM 1396 N N . PRO B 1 61 ? -1.485 8.977 15.703 1 97.25 61 PRO B N 1
ATOM 1397 C CA . PRO B 1 61 ? -2.734 9.711 15.898 1 97.25 61 PRO B CA 1
ATOM 1398 C C . PRO B 1 61 ? -2.533 11.023 16.656 1 97.25 61 PRO B C 1
ATOM 1400 O O . PRO B 1 61 ? -3.283 11.984 16.438 1 97.25 61 PRO B O 1
ATOM 1403 N N . ASP B 1 62 ? -1.539 11.109 17.5 1 97.31 62 ASP B N 1
ATOM 1404 C CA . ASP B 1 62 ? -1.287 12.328 18.25 1 97.31 62 ASP B CA 1
ATOM 1405 C C . ASP B 1 62 ? -0.404 13.297 17.469 1 97.31 62 ASP B C 1
ATOM 1407 O O . ASP B 1 62 ? 0.154 14.234 18.031 1 97.31 62 ASP B O 1
ATOM 1411 N N . LEU B 1 63 ? -0.145 12.969 16.219 1 96.75 63 LEU B N 1
ATOM 1412 C CA . LEU B 1 63 ? 0.571 13.773 15.234 1 96.75 63 LEU B CA 1
ATOM 1413 C C . LEU B 1 63 ? 2.072 13.75 15.5 1 96.75 63 LEU B C 1
ATOM 1415 O O . LEU B 1 63 ? 2.832 14.492 14.867 1 96.75 63 LEU B O 1
ATOM 1419 N N . SER B 1 64 ? 2.475 12.891 16.422 1 98.06 64 SER B N 1
ATOM 1420 C CA . SER B 1 64 ? 3.916 12.688 16.516 1 98.06 64 SER B CA 1
ATOM 1421 C C . SER B 1 64 ? 4.461 12.016 15.258 1 98.06 64 SER B C 1
ATOM 1423 O O . SER B 1 64 ? 3.797 11.164 14.664 1 98.06 64 SER B O 1
ATOM 1425 N N . ILE B 1 65 ? 5.68 12.383 14.938 1 98.19 65 ILE B N 1
ATOM 1426 C CA . ILE B 1 65 ? 6.297 11.891 13.719 1 98.19 65 ILE B CA 1
ATOM 1427 C C . ILE B 1 65 ? 7.586 11.141 14.055 1 98.19 65 ILE B C 1
ATOM 1429 O O . ILE B 1 65 ? 8.453 11.672 14.75 1 98.19 65 ILE B O 1
ATOM 1433 N N . ALA B 1 66 ? 7.664 9.906 13.648 1 98.06 66 ALA B N 1
ATOM 1434 C CA . ALA B 1 66 ? 8.883 9.117 13.797 1 98.06 66 ALA B CA 1
ATOM 1435 C C . ALA B 1 66 ? 9.602 8.953 12.461 1 98.06 66 ALA B C 1
ATOM 1437 O O . ALA B 1 66 ? 8.961 8.844 11.414 1 98.06 66 ALA B O 1
ATOM 1438 N N . ASP B 1 67 ? 10.914 8.891 12.539 1 97.56 67 ASP B N 1
ATOM 1439 C CA . ASP B 1 67 ? 11.719 8.695 11.336 1 97.56 67 ASP B CA 1
ATOM 1440 C C . ASP B 1 67 ? 11.781 7.211 10.961 1 97.56 67 ASP B C 1
ATOM 1442 O O . ASP B 1 67 ? 11.727 6.344 11.836 1 97.56 67 ASP B O 1
ATOM 1446 N N . GLY B 1 68 ? 11.945 6.992 9.578 1 96.69 68 GLY B N 1
ATOM 1447 C CA . GLY B 1 68 ? 12.219 5.641 9.109 1 96.69 68 GLY B CA 1
ATOM 1448 C C . GLY B 1 68 ? 10.984 4.918 8.617 1 96.69 68 GLY B C 1
ATOM 1449 O O . GLY B 1 68 ? 9.891 5.48 8.617 1 96.69 68 GLY B O 1
ATOM 1450 N N . ILE B 1 69 ? 11.148 3.705 8.234 1 95.88 69 ILE B N 1
ATOM 1451 C CA . ILE B 1 69 ? 10.062 2.879 7.719 1 95.88 69 ILE B CA 1
ATOM 1452 C C . ILE B 1 69 ? 9.445 2.07 8.859 1 95.88 69 ILE B C 1
ATOM 1454 O O . ILE B 1 69 ? 10.094 1.826 9.875 1 95.88 69 ILE B O 1
ATOM 1458 N N . LEU B 1 70 ? 8.258 1.636 8.688 1 96.38 70 LEU B N 1
ATOM 1459 C CA . LEU B 1 70 ? 7.598 0.765 9.656 1 96.38 70 LEU B CA 1
ATOM 1460 C C . LEU B 1 70 ? 8.055 -0.681 9.484 1 96.38 70 LEU B C 1
ATOM 1462 O O . LEU B 1 70 ? 8.047 -1.21 8.367 1 96.38 70 LEU B O 1
ATOM 1466 N N . VAL B 1 71 ? 8.523 -1.269 10.555 1 95.31 71 VAL B N 1
ATOM 1467 C CA . VAL B 1 71 ? 8.797 -2.701 10.609 1 95.31 71 VAL B CA 1
ATOM 1468 C C . VAL B 1 71 ? 7.906 -3.361 11.656 1 95.31 71 VAL B C 1
ATOM 1470 O O . VAL B 1 71 ? 7.996 -3.041 12.844 1 95.31 71 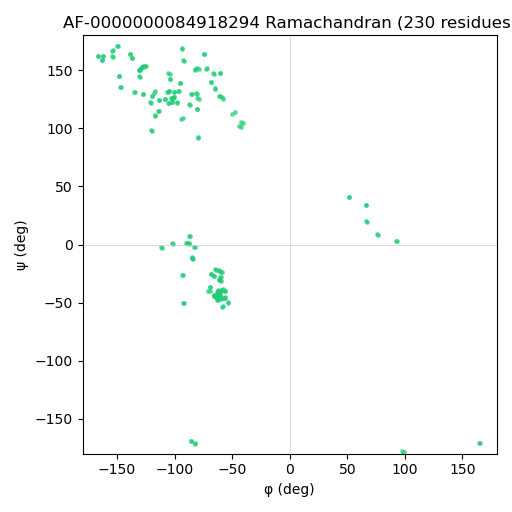VAL B O 1
ATOM 1473 N N . SER B 1 72 ? 7 -4.137 11.172 1 93.75 72 SER B N 1
ATOM 1474 C CA . SER B 1 72 ? 6.066 -4.863 12.023 1 93.75 72 SER B CA 1
ATOM 1475 C C . SER B 1 72 ? 6.203 -6.371 11.828 1 93.75 72 SER B C 1
ATOM 1477 O O . SER B 1 72 ? 6.117 -6.867 10.703 1 93.75 72 SER B O 1
ATOM 1479 N N . GLU B 1 73 ? 6.379 -7.156 12.906 1 93.5 73 GLU B N 1
ATOM 1480 C CA . GLU B 1 73 ? 6.609 -8.594 12.844 1 93.5 73 GLU B CA 1
ATOM 1481 C C . GLU B 1 73 ? 7.75 -8.93 11.883 1 93.5 73 GLU B C 1
ATOM 1483 O O . GLU B 1 73 ? 7.609 -9.805 11.023 1 93.5 73 GLU B O 1
ATOM 1488 N N . ASN B 1 74 ? 8.773 -8.086 11.969 1 93.31 74 ASN B N 1
ATOM 1489 C CA . ASN B 1 74 ? 10.016 -8.234 11.227 1 93.31 74 ASN B CA 1
ATOM 1490 C C . ASN B 1 74 ? 9.797 -8.047 9.727 1 93.31 74 ASN B C 1
ATOM 1492 O O . ASN B 1 74 ? 10.617 -8.492 8.914 1 93.31 74 ASN B O 1
ATOM 1496 N N . LYS B 1 75 ? 8.711 -7.418 9.32 1 96.56 75 LYS B N 1
ATOM 1497 C CA . LYS B 1 75 ? 8.438 -7.207 7.906 1 96.56 75 LYS B CA 1
ATOM 1498 C C . LYS B 1 75 ? 8.141 -5.738 7.617 1 96.56 75 LYS B C 1
ATOM 1500 O O . LYS B 1 75 ? 7.695 -5.004 8.5 1 96.56 75 LYS B O 1
ATOM 1505 N N . THR B 1 76 ? 8.414 -5.348 6.434 1 97.56 76 THR B N 1
ATOM 1506 C CA . THR B 1 76 ? 8.031 -4.039 5.914 1 97.56 76 THR B CA 1
ATOM 1507 C C . THR B 1 76 ? 7.504 -4.152 4.488 1 97.56 76 THR B C 1
ATOM 1509 O O . THR B 1 76 ? 7.723 -5.164 3.816 1 97.56 76 THR B O 1
ATOM 1512 N N . ILE B 1 77 ? 6.762 -3.117 4.062 1 98.31 77 ILE B N 1
ATOM 1513 C CA . ILE B 1 77 ? 6.188 -3.107 2.721 1 98.31 77 ILE B CA 1
ATOM 1514 C C . ILE B 1 77 ? 7.242 -2.672 1.709 1 98.31 77 ILE B C 1
ATOM 1516 O O . ILE B 1 77 ? 7.922 -1.659 1.907 1 98.31 77 ILE B O 1
ATOM 1520 N N . SER B 1 78 ? 7.395 -3.43 0.664 1 97.56 78 SER B N 1
ATOM 1521 C CA . SER B 1 78 ? 8.359 -3.111 -0.387 1 97.56 78 SER B CA 1
ATOM 1522 C C . SER B 1 78 ? 7.707 -2.303 -1.505 1 97.56 78 SER B C 1
ATOM 1524 O O . SER B 1 78 ? 8.398 -1.633 -2.277 1 97.56 78 SER B O 1
ATOM 1526 N N . GLY B 1 79 ? 6.406 -2.453 -1.678 1 98.19 79 GLY B N 1
ATOM 1527 C CA . GLY B 1 79 ? 5.629 -1.836 -2.74 1 98.19 79 GLY B CA 1
ATOM 1528 C C . GLY B 1 79 ? 4.262 -2.467 -2.924 1 98.19 79 GLY B C 1
ATOM 1529 O O . GLY B 1 79 ? 3.777 -3.18 -2.041 1 98.19 79 GLY B O 1
ATOM 1530 N N . ASN B 1 80 ? 3.693 -2.01 -3.994 1 98.81 80 ASN B N 1
ATOM 1531 C CA . ASN B 1 80 ? 2.381 -2.562 -4.312 1 98.81 80 ASN B CA 1
ATOM 1532 C C . ASN B 1 80 ? 2.131 -2.586 -5.816 1 98.81 80 ASN B C 1
ATOM 1534 O O . ASN B 1 80 ? 2.957 -2.109 -6.594 1 98.81 80 ASN B O 1
ATOM 1538 N N . MET B 1 81 ? 1.064 -3.227 -6.188 1 98.75 81 MET B N 1
ATOM 1539 C CA . MET B 1 81 ? 0.621 -3.346 -7.574 1 98.75 81 MET B CA 1
ATOM 1540 C C . MET B 1 81 ? -0.901 -3.385 -7.656 1 98.75 81 MET B C 1
ATOM 1542 O O . MET B 1 81 ? -1.555 -4.047 -6.848 1 98.75 81 MET B O 1
ATOM 1546 N N . ILE B 1 82 ? -1.387 -2.631 -8.594 1 98.62 82 ILE B N 1
ATOM 1547 C CA . ILE B 1 82 ? -2.807 -2.721 -8.922 1 98.62 82 ILE B CA 1
ATOM 1548 C C . ILE B 1 82 ? -2.992 -3.547 -10.188 1 98.62 82 ILE B C 1
ATOM 1550 O O . ILE B 1 82 ? -2.406 -3.238 -11.227 1 98.62 82 ILE B O 1
ATOM 1554 N N . VAL B 1 83 ? -3.795 -4.535 -10.117 1 98.62 83 VAL B N 1
ATOM 1555 C CA . VAL B 1 83 ? -4.039 -5.398 -11.266 1 98.62 83 VAL B CA 1
ATOM 1556 C C . VAL B 1 83 ? -5.535 -5.465 -11.555 1 98.62 83 VAL B C 1
ATOM 1558 O O . VAL B 1 83 ? -6.359 -5.25 -10.664 1 98.62 83 VAL B O 1
ATOM 1561 N N . LYS B 1 84 ? -5.816 -5.73 -12.781 1 98.25 84 LYS B N 1
ATOM 1562 C CA . LYS B 1 84 ? -7.18 -6.02 -13.211 1 98.25 84 LYS B CA 1
ATOM 1563 C C . LYS B 1 84 ? -7.426 -7.523 -13.281 1 98.25 84 LYS B C 1
ATOM 1565 O O . LYS B 1 84 ? -6.574 -8.281 -13.758 1 98.25 84 LYS B O 1
ATOM 1570 N N . ALA B 1 85 ? -8.5 -7.984 -12.734 1 98.19 85 ALA B N 1
ATOM 1571 C CA . ALA B 1 85 ? -8.859 -9.398 -12.742 1 98.19 85 ALA B CA 1
ATOM 1572 C C . ALA B 1 85 ? -10.375 -9.578 -12.625 1 98.19 85 ALA B C 1
ATOM 1574 O O . ALA B 1 85 ? -11.078 -8.672 -12.172 1 98.19 85 ALA B O 1
ATOM 1575 N N . ASN B 1 86 ? -10.828 -10.758 -12.984 1 97.38 86 ASN B N 1
ATOM 1576 C CA . ASN B 1 86 ? -12.258 -11.047 -12.922 1 97.38 86 ASN B CA 1
ATOM 1577 C C . ASN B 1 86 ? -12.68 -11.5 -11.523 1 97.38 86 ASN B C 1
ATOM 1579 O O . ASN B 1 86 ? -13.875 -11.586 -11.234 1 97.38 86 ASN B O 1
ATOM 1583 N N . SER B 1 87 ? -11.695 -11.789 -10.695 1 97.38 87 SER B N 1
ATOM 1584 C CA . SER B 1 87 ? -11.977 -12.25 -9.336 1 97.38 87 SER B CA 1
ATOM 1585 C C . SER B 1 87 ? -10.742 -12.109 -8.445 1 97.38 87 SER B C 1
ATOM 1587 O O . SER B 1 87 ? -9.625 -11.977 -8.938 1 97.38 87 SER B O 1
ATOM 1589 N N . LEU B 1 88 ? -11.023 -12.156 -7.188 1 98 88 LEU B N 1
ATOM 1590 C CA . LEU B 1 88 ? -9.93 -12.195 -6.223 1 98 88 LEU B CA 1
ATOM 1591 C C . LEU B 1 88 ? -9.023 -13.406 -6.469 1 98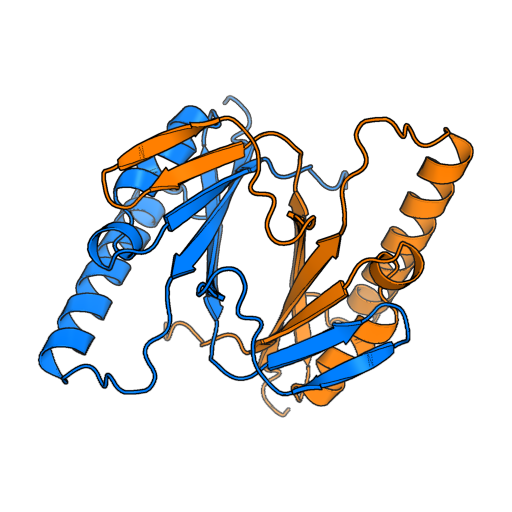 88 LEU B C 1
ATOM 1593 O O . LEU B 1 88 ? -7.801 -13.297 -6.395 1 98 88 LEU B O 1
ATOM 1597 N N . ASN B 1 89 ? -9.648 -14.516 -6.816 1 97.56 89 ASN B N 1
ATOM 1598 C CA . ASN B 1 89 ? -8.883 -15.734 -7.074 1 97.56 89 ASN B CA 1
ATOM 1599 C C . ASN B 1 89 ? -7.934 -15.555 -8.258 1 97.56 89 ASN B C 1
ATOM 1601 O O . ASN B 1 89 ? -6.797 -16.031 -8.219 1 97.56 89 ASN B O 1
ATOM 1605 N N . GLU B 1 90 ? -8.422 -14.938 -9.297 1 98.12 90 GLU B N 1
ATOM 1606 C CA . GLU B 1 90 ? -7.551 -14.695 -10.445 1 98.12 90 GLU B CA 1
ATOM 1607 C C . GLU B 1 90 ? -6.359 -13.812 -10.062 1 98.12 90 GLU B C 1
ATOM 1609 O O . GLU B 1 90 ? -5.23 -14.07 -10.484 1 98.12 90 GLU B O 1
ATOM 1614 N N . ALA B 1 91 ? -6.598 -12.75 -9.297 1 98.62 91 ALA B N 1
ATOM 1615 C CA . ALA B 1 91 ? -5.523 -11.875 -8.828 1 98.62 91 ALA B CA 1
ATOM 1616 C C . ALA B 1 91 ? -4.523 -12.656 -7.977 1 98.62 91 ALA B C 1
ATOM 1618 O O . ALA B 1 91 ? -3.311 -12.453 -8.094 1 98.62 91 ALA B O 1
ATOM 1619 N N . VAL B 1 92 ? -5.055 -13.531 -7.148 1 98.69 92 VAL B N 1
ATOM 1620 C CA . VAL B 1 92 ? -4.211 -14.359 -6.297 1 98.69 92 VAL B CA 1
ATOM 1621 C C . VAL B 1 92 ? -3.328 -15.258 -7.16 1 98.69 92 VAL B C 1
ATOM 1623 O O . VAL B 1 92 ? -2.141 -15.43 -6.879 1 98.69 92 VAL B O 1
ATOM 1626 N N . GLU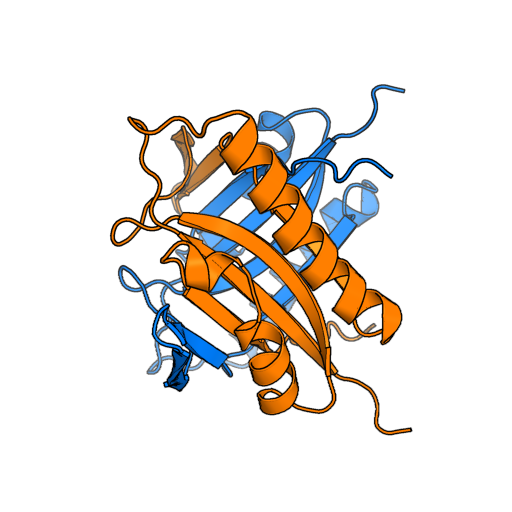 B 1 93 ? -3.877 -15.797 -8.195 1 98.25 93 GLU B N 1
ATOM 1627 C CA . GLU B 1 93 ? -3.105 -16.641 -9.094 1 98.25 93 GLU B CA 1
ATOM 1628 C C . GLU B 1 93 ? -1.951 -15.875 -9.727 1 98.25 93 GLU B C 1
ATOM 1630 O O . GLU B 1 93 ? -0.837 -16.391 -9.836 1 98.25 93 GLU B O 1
ATOM 1635 N N . MET B 1 94 ? -2.189 -14.688 -10.117 1 98.62 94 MET B N 1
ATOM 1636 C CA . MET B 1 94 ? -1.117 -13.844 -10.641 1 98.62 94 MET B CA 1
ATOM 1637 C C . MET B 1 94 ? -0.043 -13.609 -9.578 1 98.62 94 MET B C 1
ATOM 1639 O O . MET B 1 94 ? 1.151 -13.688 -9.875 1 98.62 94 MET B O 1
ATOM 1643 N N . ALA B 1 95 ? -0.488 -13.336 -8.367 1 98.81 95 ALA B N 1
ATOM 1644 C CA . ALA B 1 95 ? 0.397 -12.945 -7.277 1 98.81 95 ALA B CA 1
ATOM 1645 C C . ALA B 1 95 ? 1.334 -14.086 -6.895 1 98.81 95 ALA B C 1
ATOM 1647 O O . ALA B 1 95 ? 2.434 -13.852 -6.387 1 98.81 95 ALA B O 1
ATOM 1648 N N . LYS B 1 96 ? 0.932 -15.328 -7.125 1 98.31 96 LYS B N 1
ATOM 1649 C CA . LYS B 1 96 ? 1.724 -16.5 -6.766 1 98.31 96 LYS B CA 1
ATOM 1650 C C . LYS B 1 96 ? 3.061 -16.516 -7.504 1 98.31 96 LYS B C 1
ATOM 1652 O O . LYS B 1 96 ? 4.012 -17.156 -7.066 1 98.31 96 LYS B O 1
ATOM 1657 N N . ASP B 1 97 ? 3.084 -15.812 -8.586 1 98.12 97 ASP B N 1
ATOM 1658 C CA . ASP B 1 97 ? 4.297 -15.805 -9.398 1 98.12 97 ASP B CA 1
ATOM 1659 C C . ASP B 1 97 ? 5.234 -14.672 -8.969 1 98.12 97 ASP B C 1
ATOM 1661 O O . ASP B 1 97 ? 6.312 -14.5 -9.539 1 98.12 97 ASP B O 1
ATOM 1665 N N . SER B 1 98 ? 4.867 -13.93 -7.98 1 98.62 98 SER B N 1
ATOM 1666 C CA . SER B 1 98 ? 5.645 -12.766 -7.574 1 98.62 98 SER B CA 1
ATOM 1667 C C . SER B 1 98 ? 7.023 -13.172 -7.062 1 98.62 98 SER B C 1
ATOM 1669 O O . SER B 1 98 ? 7.141 -14.062 -6.215 1 98.62 98 SER B O 1
ATOM 1671 N N . PRO B 1 99 ? 8.07 -12.508 -7.473 1 98.12 99 PRO B N 1
ATOM 1672 C CA . PRO B 1 99 ? 9.43 -12.789 -7.004 1 98.12 99 PRO B CA 1
ATOM 1673 C C . PRO B 1 99 ? 9.578 -12.617 -5.492 1 98.12 99 PRO B C 1
ATOM 1675 O O . PRO B 1 99 ? 10.461 -13.227 -4.883 1 98.12 99 PRO B O 1
ATOM 1678 N N . ILE B 1 100 ? 8.711 -11.82 -4.871 1 98.06 100 ILE B N 1
ATOM 1679 C CA . ILE B 1 100 ? 8.836 -11.539 -3.445 1 98.06 100 ILE B CA 1
ATOM 1680 C C . ILE B 1 100 ? 8.727 -12.836 -2.65 1 98.06 100 ILE B C 1
ATOM 1682 O O . ILE B 1 100 ? 9.336 -12.969 -1.584 1 98.06 100 ILE B O 1
ATOM 1686 N N . LEU B 1 101 ? 7.977 -13.773 -3.166 1 98.12 101 LEU B N 1
ATOM 1687 C CA . LEU B 1 101 ? 7.773 -15.047 -2.482 1 98.12 101 LEU B CA 1
ATOM 1688 C C . LEU B 1 101 ? 9.055 -15.875 -2.484 1 98.12 101 LEU B C 1
ATOM 1690 O O . LEU B 1 101 ? 9.375 -16.531 -1.491 1 98.12 101 LEU B O 1
ATOM 1694 N N . LYS B 1 102 ? 9.805 -15.844 -3.492 1 94.44 102 LYS B N 1
ATOM 1695 C CA . LYS B 1 102 ? 11.078 -16.547 -3.59 1 94.44 102 LYS B CA 1
ATOM 1696 C C . LYS B 1 102 ? 12.117 -15.945 -2.648 1 94.44 102 LYS B C 1
ATOM 1698 O O . LYS B 1 102 ? 13.039 -16.641 -2.201 1 94.44 102 LYS B O 1
ATOM 1703 N N . MET B 1 103 ? 11.906 -14.695 -2.342 1 93.12 103 MET B N 1
ATOM 1704 C CA . MET B 1 103 ? 12.82 -13.969 -1.471 1 93.12 103 MET B CA 1
ATOM 1705 C C . MET B 1 103 ? 12.438 -14.141 -0.006 1 93.12 103 MET B C 1
ATOM 1707 O O . MET B 1 103 ? 13.023 -13.508 0.874 1 93.12 103 MET B O 1
ATOM 1711 N N . GLY B 1 104 ? 11.398 -14.906 0.189 1 95.88 104 GLY B N 1
ATOM 1712 C CA . GLY B 1 104 ? 10.961 -15.164 1.552 1 95.88 104 GLY B CA 1
ATOM 1713 C C . GLY B 1 104 ? 9.906 -14.195 2.039 1 95.88 104 GLY B C 1
ATOM 1714 O O . GLY B 1 104 ? 9.516 -14.227 3.207 1 95.88 104 GLY B O 1
ATOM 1715 N N . GLY B 1 105 ? 9.461 -13.305 1.202 1 97.75 105 GLY B N 1
ATOM 1716 C CA . GLY B 1 105 ? 8.422 -12.352 1.549 1 97.75 105 GLY B CA 1
ATOM 1717 C C . GLY B 1 105 ? 7.02 -12.898 1.354 1 97.75 105 GLY B C 1
ATOM 1718 O O . GLY B 1 105 ? 6.836 -14.109 1.24 1 97.75 105 GLY B O 1
ATOM 1719 N N . SER B 1 106 ? 6.043 -12.016 1.431 1 98.44 106 SER B N 1
ATOM 1720 C CA . SER B 1 106 ? 4.637 -12.398 1.312 1 98.44 106 SER B CA 1
ATOM 1721 C C . SER B 1 106 ? 3.861 -11.391 0.472 1 98.44 106 SER B C 1
ATOM 1723 O O . SER B 1 106 ? 4.344 -10.281 0.214 1 98.44 106 SER B O 1
ATOM 1725 N N . VAL B 1 107 ? 2.719 -11.797 0.054 1 98.88 107 VAL B N 1
ATOM 1726 C CA . VAL B 1 107 ? 1.824 -10.938 -0.713 1 98.88 107 VAL B CA 1
ATOM 1727 C C . VAL B 1 107 ? 0.44 -10.922 -0.068 1 98.88 107 VAL B C 1
ATOM 1729 O O . VAL B 1 107 ? -0.096 -11.977 0.289 1 98.88 107 VAL B O 1
ATOM 1732 N N . GLU B 1 108 ? -0.085 -9.82 0.155 1 98.88 108 GLU B N 1
ATOM 1733 C CA . GLU B 1 108 ? -1.499 -9.641 0.47 1 98.88 108 GLU B CA 1
ATOM 1734 C C . GLU B 1 108 ? -2.273 -9.125 -0.738 1 98.88 108 GLU B C 1
ATOM 1736 O O . GLU B 1 108 ? -1.864 -8.148 -1.372 1 98.88 108 GLU B O 1
ATOM 1741 N N . VAL B 1 109 ? -3.297 -9.805 -1.081 1 98.94 109 VAL B N 1
ATOM 1742 C CA . VAL B 1 109 ? -4.16 -9.383 -2.178 1 98.94 109 VAL B CA 1
ATOM 1743 C C . VAL B 1 109 ? -5.496 -8.891 -1.624 1 98.94 109 VAL B C 1
ATOM 1745 O O . VAL B 1 109 ? -6.156 -9.602 -0.861 1 98.94 109 VAL B O 1
ATOM 1748 N N . ARG B 1 110 ? -5.871 -7.734 -1.961 1 98.88 110 ARG B N 1
ATOM 1749 C CA . ARG B 1 110 ? -7.059 -7.09 -1.409 1 98.88 110 ARG B CA 1
ATOM 1750 C C . ARG B 1 110 ? -7.941 -6.527 -2.52 1 98.88 110 ARG B C 1
ATOM 1752 O O . ARG B 1 110 ? -7.441 -6.035 -3.529 1 98.88 110 ARG B O 1
ATOM 1759 N N . ASN B 1 111 ? -9.25 -6.574 -2.344 1 98.31 111 ASN B N 1
ATOM 1760 C CA . ASN B 1 111 ? -10.133 -5.855 -3.26 1 98.31 111 ASN B CA 1
ATOM 1761 C C . ASN B 1 111 ? -10.07 -4.348 -3.033 1 98.31 111 ASN B C 1
ATOM 1763 O O . ASN B 1 111 ? -9.789 -3.895 -1.924 1 98.31 111 ASN B O 1
ATOM 1767 N N . ILE B 1 112 ? -10.312 -3.598 -4.066 1 98 112 ILE B N 1
ATOM 1768 C CA . ILE B 1 112 ? -10.359 -2.139 -4.031 1 98 112 ILE B CA 1
ATOM 1769 C C . ILE B 1 112 ? -11.805 -1.667 -4.129 1 98 112 ILE B C 1
ATOM 1771 O O . ILE B 1 112 ? -12.578 -2.168 -4.953 1 98 112 ILE B O 1
ATOM 1775 N N . ILE B 1 113 ? -12.18 -0.776 -3.24 1 95.06 113 ILE B N 1
ATOM 1776 C CA . ILE B 1 113 ? -13.492 -0.146 -3.295 1 95.06 113 ILE B CA 1
ATOM 1777 C C . ILE B 1 113 ? -13.484 0.987 -4.32 1 95.06 113 ILE B C 1
ATOM 1779 O O . ILE B 1 113 ? -12.734 1.957 -4.172 1 95.06 113 ILE B O 1
ATOM 1783 N N . PRO B 1 114 ? -14.297 0.79 -5.34 1 89.44 114 PRO B N 1
ATOM 1784 C CA . PRO B 1 114 ? -14.336 1.847 -6.352 1 89.44 114 PRO B CA 1
ATOM 1785 C C . PRO B 1 114 ? -14.797 3.188 -5.789 1 89.44 114 PRO B C 1
ATOM 1787 O O . PRO B 1 114 ? -15.688 3.229 -4.941 1 89.44 114 PRO B O 1
ATOM 1790 N N . MET B 1 115 ? -14.008 4.207 -6.035 1 76.44 115 MET B N 1
ATOM 1791 C CA . MET B 1 115 ? -14.43 5.551 -5.656 1 76.44 115 MET B CA 1
ATOM 1792 C C . MET B 1 115 ? -15.406 6.121 -6.676 1 76.44 115 MET B C 1
ATOM 1794 O O . MET B 1 115 ? -15.203 5.988 -7.883 1 76.44 115 MET B O 1
ATOM 1798 N N . GLU B 1 116 ? -16.625 5.949 -6.457 1 60.66 116 GLU B N 1
ATOM 1799 C CA . GLU B 1 116 ? -17.688 6.391 -7.363 1 60.66 116 GLU B CA 1
ATOM 1800 C C . GLU B 1 116 ? -17.406 7.793 -7.902 1 60.66 116 GLU B C 1
ATOM 1802 O O . GLU B 1 116 ? -16.938 8.664 -7.16 1 60.66 116 GLU B O 1
ATOM 1807 N N . ASN B 1 117 ? -16.969 7.953 -9.227 1 48.03 117 ASN B N 1
ATOM 1808 C CA . ASN B 1 117 ? -17.094 9.242 -9.898 1 48.03 117 ASN B CA 1
ATOM 1809 C C . ASN B 1 117 ? -18.5 9.812 -9.742 1 48.03 117 ASN B C 1
ATOM 1811 O O . ASN B 1 117 ? -19.484 9.07 -9.688 1 48.03 117 ASN B O 1
#

Organism: Cellulophaga lytica (strain ATCC 23178 / DSM 7489 / JCM 8516 / NBRC 14961 / NCIMB 1423 / VKM B-1433 / Cy l20) (NCBI:txid867900)

Radius of gyration: 17.61 Å; Cα contacts (8 Å, |Δi|>4): 458; chains: 2; bounding box: 51×45×40 Å

=== Feature glossary ===
The record interleaves many kinds of information about one protein. Here is each kind framed as the question it answers.

Q: Are the domains correctly placed relative to each other?
A: Predicted aligned error is AlphaFold's pairwise confidence. Unlike pLDDT (per-residue), PAE is per-residue-pair and captures whether two parts of the structure are correctly placed relative to each other. Units are ångströms of expected positional error.

Q: Which residues are in helices, strands, or loops?
A: Eight-state secondary structure (DSSP): H is the canonical α-helix, G the tighter 3₁₀-helix, I the wider π-helix; E/B are β-structure, T and S are turns and bends, and '-' is everything else. DSSP derives these from the pattern of main-chain N–H···O=C hydrogen bonds, not from the sequence.

Q: What if only a Cα trace is available?
A: P-SEA three-state annotation labels each residue as helix, strand, or coil based purely on the geometry of the Cα trace. It serves as a fallback when the full backbone (and thus DSSP) is unavailable.

Q: What are the backbone torsion angles?
A: φ (phi) and ψ (psi) are the two rotatable backbone dihedrals per residue: φ is the C(i-1)–N–Cα–C torsion, ψ is the N–Cα–C–N(i+1) torsion, both in degrees on (−180°, 180°]. α-helical residues cluster near (−60°, −45°); β-strand residues near (−120°, +130°). A Ramachandran plot is simply a scatter of (φ, ψ) for every residue.

Q: What known structures does this most resemble?
A: Structural nearest neighbors (via Foldseek easy-search vs the PDB). Reported per hit: target PDB id, E-value, and alignment TM-score. A TM-score above ~0.5 is the conventional threshold for 'same fold'.

Q: What family and function is it annotated with?
A: Database cross-references. InterPro integrates a dozen domain/family signature databases into unified entries with residue-range hits. GO terms attach function/process/location labels with evidence codes. CATH codes position the fold in a four-level structural taxonomy. Organism is the NCBI-taxonomy species name.

Q: Which residues are buried vs exposed?
A: Solvent accessibility: the surface area of each residue that a 1.4 Å water probe can touch, in Å². When only backbone atoms are present the absolute values are lower than full-atom SASA (side chains contribute most of the area) and are flagged as backbone-only.

Q: What do the diagnostic plots show?
A: Three diagnostic plots accompany the record. The Cα contact map visualizes the tertiary structure as a 2D adjacency matrix (8 Å cutoff, sequence-local contacts suppressed). The Ramachandran plot shows the distribution of backbone (φ, ψ) torsions, with points in the α and β basins reflecting secondary structure content. The PAE plot shows AlphaFold's inter-residue confidence as a color matrix.

Q: What is the amino-acid chain?
A: The amino-acid sequence is the protein's primary structure: the linear order of residues from the N-terminus to the C-terminus, written in one-letter code. Everything else here — the 3D coordinates, the secondary structure, the domain annotations — is ultimately a consequence of this string.

Q: What do the rendered images show?
A: The six renders are orthographic views along the three Cartesian axes in both directions. Representation (cartoon, sticks, or surface) and color scheme (sequence-rainbow or by-chain) vary across proteins so the training set covers all the common visualization conventions.

Q: Where is each backbone atom in 3D?
A: The mmCIF table is the protein's shape written out atom by atom. For each backbone N, Cα, C, and carbonyl O, it records an (x, y, z) coordinate triple in Å plus the residue type, chain letter, and residue number.

Q: How mobile is each atom in the crystal?
A: For experimental (PDB) structures, the B-factor (temperature factor) quantifies the positional spread of each atom in the crystal — a combination of thermal vibration and static disorder — in units of Å². High B-factors mark flexible loops or poorly resolved regions; low B-factors mark the rigid, well-ordered core.

Q: How big and how compact is the whole molecule?
A: Three whole-structure scalars: the radius of gyration (RMS distance of Cα from centroid, in Å), the count of Cα–Cα contacts (pairs closer than 8 Å and separated by more than four residues in sequence — i.e. tertiary, not local, contacts), and the bounding-box dimensions. Together they distinguish compact globular folds from extended fibres or disordered chains.

Q: What does the local fold look like, residue by residue?
A: A 3Di character summarizes, for each residue, the relative orientation of the Cα frame of its nearest spatial neighbor. Because it encodes fold topology rather than chemistry, 3Di alignments detect remote structural similarity that sequence alignment misses.

Q: How confident is the AlphaFold model at each residue?
A: For AlphaFold models, the B-factor field carries pLDDT — the model's own estimate of local accuracy on a 0–100 scale. Regions with pLDDT<50 should be treated as essentially unmodeled; they often correspond to intrinsically disordered segments.